Protein 1NZI (pdb70)

Foldseek 3Di:
DADQKDKDFAPPPPWFHFEFDKDKDKHFHDPQWWKKKFWAFAFFDDDVVCPAWWKAKPCSQDIDHHGDHDPPVPDRGPDMDIGRDGMMMIMTGHYDGPVVGTRGTMMMMGIHGDFCCVDPDHQAPDDWAGDRRGIFYDDDPQWDQPPVRHYIHHD/DQKDKDFAPPPPWFHFAFDKDKDKAFDAPQWWKKKFWLFAFADDDVVCVAWWKWKADDVDTPDIDHHGFADPPVDSTTDIDIGPDGMMMMMTGHYGDPVVTTRGTMMMMGIGGDFQQPPDDDGQAPDAWAGDRRGIFGDDDPQWGADPVRHYIGHD

Organism: Homo sapiens (NCBI:txid9606)

Nearest PDB structures (foldseek):
  1nzi-assembly1_B  TM=1.006E+00  e=1.967E-30  Homo sapiens
  4lmf-assembly1_A  TM=9.871E-01  e=1.309E-26  Homo sapiens
  1szb-assembly1_B  TM=8.516E-01  e=2.717E-17  Homo sapiens
  3dem-assembly1_A  TM=9.052E-01  e=1.843E-15  Homo sapiens
  5ckm-assembly1_A-2  TM=8.530E-01  e=1.574E-15  Rattus norvegicus

Structure (mmCIF, N/CA/C/O backbone):
data_1NZI
#
_entry.id   1NZI
#
_cell.length_a   35.134
_cell.length_b   47.499
_cell.length_c   56.679
_cell.angle_alpha   87.74
_cell.angle_beta   78.04
_cell.angle_gamma   75.67
#
_symmetry.space_group_name_H-M   'P 1'
#
loop_
_entity.id
_entity.type
_entity.pdbx_description
1 polymer 'Complement C1s component'
2 non-polymer 'CALCIUM ION'
3 non-polymer 'MAGNESIUM ION'
4 water water
#
loop_
_atom_site.group_PDB
_atom_site.id
_atom_site.type_symbol
_atom_site.label_atom_id
_atom_site.label_alt_id
_atom_site.label_comp_id
_atom_site.label_asym_id
_atom_site.label_entity_id
_atom_site.label_seq_id
_atom_site.pdbx_PDB_ins_code
_atom_site.Cartn_x
_atom_site.Cartn_y
_atom_site.Cartn_z
_atom_site.occupancy
_atom_site.B_iso_or_equiv
_atom_site.auth_seq_id
_atom_site.auth_comp_id
_atom_site.auth_asym_id
_atom_site.auth_atom_id
_atom_site.pdbx_PDB_model_num
ATOM 1 N N . GLU A 1 1 ? 14.724 25.541 25.140 0.00 30.21 1 GLU A N 1
ATOM 2 C CA . GLU A 1 1 ? 14.677 27.006 24.885 1.00 30.66 1 GLU A CA 1
ATOM 3 C C . GLU A 1 1 ? 16.107 27.544 24.714 1.00 28.85 1 GLU A C 1
ATOM 4 O O . GLU A 1 1 ? 16.831 27.050 23.845 1.00 32.24 1 GLU A O 1
ATOM 10 N N . PRO A 1 2 ? 16.545 28.549 25.509 1.00 26.08 2 PRO A N 1
ATOM 11 C CA . PRO A 1 2 ? 17.929 28.955 25.229 1.00 24.29 2 PRO A CA 1
ATOM 12 C C . PRO A 1 2 ? 18.903 27.800 25.382 1.00 25.94 2 PRO A C 1
ATOM 13 O O . PRO A 1 2 ? 18.850 27.034 26.353 1.00 26.50 2 PRO A O 1
ATOM 17 N N . THR A 1 3 ? 19.793 27.679 24.405 1.00 20.44 3 THR A N 1
ATOM 18 C CA . THR A 1 3 ? 20.781 26.624 24.398 1.00 19.62 3 THR A CA 1
ATOM 19 C C . THR A 1 3 ? 22.129 27.274 24.179 1.00 17.18 3 THR A C 1
ATOM 20 O O . THR A 1 3 ? 22.210 28.451 23.829 1.00 19.09 3 THR A O 1
ATOM 24 N N . MET A 1 4 ? 23.188 26.510 24.383 1.00 15.85 4 MET A N 1
ATOM 25 C CA . MET A 1 4 ? 24.531 27.028 24.183 1.00 15.94 4 MET A CA 1
ATOM 26 C C . MET A 1 4 ? 25.096 26.558 22.836 1.00 15.47 4 MET A C 1
ATOM 27 O O . MET A 1 4 ? 26.172 26.981 22.417 1.00 15.05 4 MET A O 1
ATOM 32 N N . TYR A 1 5 ? 24.362 25.684 22.161 1.00 15.41 5 TYR A N 1
ATOM 33 C CA . TYR A 1 5 ? 24.783 25.155 20.860 1.00 15.36 5 TYR A CA 1
ATOM 34 C C . TYR A 1 5 ? 23.649 24.315 20.295 1.00 15.15 5 TYR A C 1
ATOM 35 O O . TYR A 1 5 ? 22.694 23.968 21.010 1.00 17.56 5 TYR A O 1
ATOM 44 N N . GLY A 1 6 ? 23.749 23.984 19.010 1.00 15.02 6 GLY A N 1
ATOM 45 C CA . GLY A 1 6 ? 22.724 23.176 18.383 1.00 14.76 6 GLY A CA 1
ATOM 46 C C . GLY A 1 6 ? 23.056 22.831 16.941 1.00 15.71 6 GLY A C 1
ATOM 47 O O . GLY A 1 6 ? 24.041 23.310 16.382 1.00 15.94 6 GLY A O 1
ATOM 48 N N . GLU A 1 7 ? 22.229 21.978 16.351 1.00 16.72 7 GLU A N 1
ATOM 49 C CA . GLU A 1 7 ? 22.391 21.517 14.971 1.00 16.61 7 GLU A CA 1
ATOM 50 C C . GLU A 1 7 ? 21.097 21.773 14.218 1.00 16.13 7 GLU A C 1
ATOM 51 O O . GLU A 1 7 ? 20.013 21.677 14.786 1.00 18.93 7 GLU A O 1
ATOM 57 N N . ILE A 1 8 ? 21.222 22.127 12.945 1.00 15.58 8 ILE A N 1
ATOM 58 C CA . ILE A 1 8 ? 20.081 22.374 12.076 1.00 14.60 8 ILE A CA 1
ATOM 59 C C . ILE A 1 8 ? 20.331 21.595 10.788 1.00 14.93 8 ILE A C 1
ATOM 60 O O . ILE A 1 8 ? 21.345 21.799 10.116 1.00 17.02 8 ILE A O 1
ATOM 65 N N . LEU A 1 9 ? 19.411 20.695 10.462 1.00 16.34 9 LEU A N 1
ATOM 66 C CA . LEU A 1 9 ? 19.514 19.863 9.265 1.00 14.90 9 LEU A CA 1
ATOM 67 C C . LEU A 1 9 ? 18.311 20.059 8.334 1.00 15.67 9 LEU A C 1
ATOM 68 O O . LEU A 1 9 ? 17.160 20.108 8.781 1.00 17.88 9 LEU A O 1
ATOM 73 N N . SER A 1 10 ? 18.568 20.147 7.033 1.00 15.46 10 SER A N 1
ATOM 74 C CA . SER A 1 10 ? 17.487 20.289 6.079 1.00 15.06 10 SER A CA 1
ATOM 75 C C . SER A 1 10 ? 16.545 19.080 6.149 1.00 15.37 10 SER A C 1
ATOM 76 O O . SER A 1 10 ? 16.941 17.981 6.552 1.00 15.83 10 SER A O 1
ATOM 79 N N . PRO A 1 11 ? 15.283 19.277 5.750 1.00 16.61 11 PRO A N 1
ATOM 80 C CA . PRO A 1 11 ? 14.328 18.168 5.771 1.00 18.23 11 PRO A CA 1
ATOM 81 C C . PRO A 1 11 ? 14.809 17.002 4.900 1.00 17.77 11 PRO A C 1
ATOM 82 O O . PRO A 1 11 ? 15.241 17.182 3.756 1.00 17.36 11 PRO A O 1
ATOM 86 N N . ASN A 1 12 ? 14.735 15.805 5.482 1.00 19.50 12 ASN A N 1
ATOM 87 C CA . ASN A 1 12 ? 15.155 14.540 4.883 1.00 18.80 12 ASN A CA 1
ATOM 88 C C . ASN A 1 12 ? 16.673 14.352 4.813 1.00 16.98 12 ASN A C 1
ATOM 89 O O . ASN A 1 12 ? 17.156 13.365 4.258 1.00 19.60 12 ASN A O 1
ATOM 94 N N . TYR A 1 13 ? 17.425 15.302 5.372 1.00 15.74 13 TYR A N 1
ATOM 95 C CA . TYR A 1 13 ? 18.883 15.198 5.39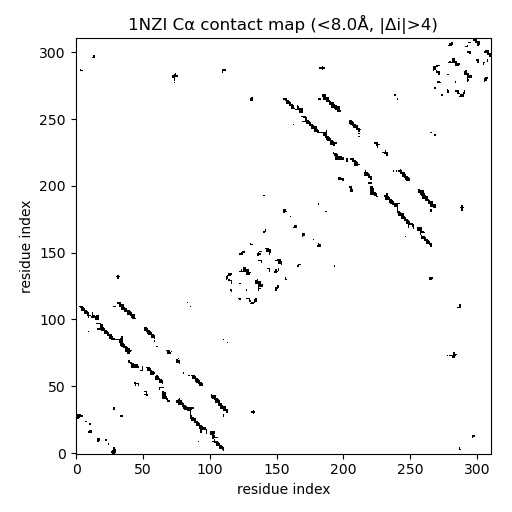9 1.00 18.00 13 TYR A CA 1
ATOM 96 C C . TYR A 1 13 ? 19.239 13.816 5.965 1.00 21.17 13 TYR A C 1
ATOM 97 O O . TYR A 1 13 ? 18.597 13.352 6.910 1.00 24.87 13 TYR A O 1
ATOM 106 N N . PRO A 1 14 ? 20.274 13.156 5.422 1.00 19.35 14 PRO A N 1
ATOM 107 C CA . PRO A 1 14 ? 21.205 13.540 4.360 1.00 19.15 14 PRO A CA 1
ATOM 108 C C . PRO A 1 14 ? 20.757 13.168 2.937 1.00 17.73 14 PRO A C 1
ATOM 109 O O . PRO A 1 14 ? 21.567 13.214 2.001 1.00 19.29 14 PRO A O 1
ATOM 113 N N . GLN A 1 15 ? 19.490 12.792 2.775 1.00 17.73 15 GLN A N 1
ATOM 114 C CA . GLN A 1 15 ? 18.984 12.462 1.454 1.00 19.62 15 GLN A CA 1
ATOM 115 C C . GLN A 1 15 ? 18.395 13.718 0.821 1.00 19.07 15 GLN A C 1
ATOM 116 O O . GLN A 1 15 ? 18.395 14.808 1.434 1.00 16.59 15 GLN A O 1
ATOM 122 N N . ALA A 1 16 ? 17.884 13.573 -0.395 1.00 18.04 16 ALA A N 1
ATOM 123 C CA . ALA A 1 16 ? 17.323 14.705 -1.126 1.00 17.43 16 ALA A CA 1
ATOM 124 C C . ALA A 1 16 ? 16.179 15.389 -0.402 1.00 17.38 16 ALA A C 1
ATOM 125 O O . ALA A 1 16 ? 15.284 14.735 0.104 1.00 18.52 16 ALA A O 1
ATOM 127 N N . TYR A 1 17 ? 16.192 16.724 -0.362 1.00 16.47 17 TYR A N 1
ATOM 128 C CA . TYR A 1 17 ? 15.103 17.411 0.301 1.00 17.00 17 TYR A CA 1
ATOM 129 C C . TYR A 1 17 ? 13.808 17.320 -0.514 1.00 17.75 17 TYR A C 1
ATOM 130 O O . TYR A 1 17 ? 13.833 17.158 -1.737 1.00 16.60 17 TYR A O 1
ATOM 139 N N . PRO A 1 18 ? 12.656 17.426 0.159 1.00 18.36 18 PRO A N 1
ATOM 140 C CA . PRO A 1 18 ? 11.384 17.333 -0.555 1.00 20.57 18 PRO A CA 1
ATOM 141 C C . PRO A 1 18 ? 11.176 18.469 -1.513 1.00 22.38 18 PRO A C 1
ATOM 142 O O . PRO A 1 18 ? 11.824 19.514 -1.414 1.00 21.16 18 PRO A O 1
ATOM 146 N N . SER A 1 19 ? 10.254 18.252 -2.437 1.00 23.77 19 SER A N 1
ATOM 147 C CA . SER A 1 19 ? 9.893 19.264 -3.406 1.00 26.19 19 SER A CA 1
ATOM 148 C C . SER A 1 19 ? 8.793 20.093 -2.756 1.00 24.64 19 SER A C 1
ATOM 149 O O . SER A 1 19 ? 7.963 19.584 -1.995 1.00 25.95 19 SER A O 1
ATOM 152 N N . GLU A 1 20 ? 8.815 21.382 -3.024 1.00 22.89 20 GLU A N 1
ATOM 153 C CA . GLU A 1 20 ? 7.794 22.283 -2.541 1.00 23.48 20 GLU A CA 1
ATOM 154 C C . GLU A 1 20 ? 7.540 22.246 -1.040 1.00 25.29 20 GLU A C 1
ATOM 155 O O . GLU A 1 20 ? 6.435 21.911 -0.598 1.00 26.38 20 GLU A O 1
ATOM 161 N N . VAL A 1 21 ? 8.554 22.598 -0.259 1.00 21.39 21 VAL A N 1
ATOM 162 C CA . VAL A 1 21 ? 8.405 22.643 1.189 1.00 22.76 21 VAL A CA 1
ATOM 163 C C . VAL A 1 21 ? 9.121 23.868 1.729 1.00 19.59 21 VAL A C 1
ATOM 164 O O . VAL A 1 21 ? 10.025 24.405 1.088 1.00 19.76 21 VAL A O 1
ATOM 168 N N . GLU A 1 22 ? 8.693 24.323 2.898 1.00 19.34 22 GLU A N 1
ATOM 169 C CA . GLU A 1 22 ? 9.322 25.449 3.559 1.00 21.19 22 GLU A CA 1
ATOM 170 C C . GLU A 1 22 ? 9.407 25.066 5.031 1.00 21.58 22 GLU A C 1
ATOM 171 O O . GLU A 1 22 ? 8.420 24.593 5.608 1.00 23.40 22 GLU A O 1
ATOM 177 N N . LYS A 1 23 ? 10.590 25.216 5.618 1.00 18.32 23 LYS A N 1
ATOM 178 C CA . LYS A 1 23 ? 10.781 24.898 7.031 1.00 19.17 23 LYS A CA 1
ATOM 179 C C . LYS A 1 23 ? 11.552 26.012 7.718 1.00 20.96 23 LYS A C 1
ATOM 180 O O . LYS A 1 23 ? 12.450 26.619 7.132 1.00 20.46 23 LYS A O 1
ATOM 186 N N . SER A 1 24 ? 11.213 26.264 8.975 1.00 20.92 24 SER A N 1
ATOM 187 C CA . SER A 1 24 ? 11.843 27.323 9.743 1.00 19.71 24 SER A CA 1
ATOM 188 C C . SER A 1 24 ? 12.356 26.802 11.083 1.00 21.93 24 SER A C 1
ATOM 189 O O . SER A 1 24 ? 11.774 25.884 11.662 1.00 23.85 24 SER A O 1
ATOM 192 N N . TRP A 1 25 ? 13.460 27.382 11.549 1.00 18.53 25 TRP A N 1
ATOM 193 C CA . TRP A 1 25 ? 14.054 27.024 12.837 1.00 18.60 25 TRP A CA 1
ATOM 194 C C . TRP A 1 25 ? 14.353 28.310 13.612 1.00 19.19 25 TRP A C 1
ATOM 195 O O . TRP A 1 25 ? 14.871 29.284 13.052 1.00 22.67 25 TRP A O 1
ATOM 206 N N . ASP A 1 26 ? 14.014 28.326 14.900 1.00 20.23 26 ASP A N 1
ATOM 207 C CA . ASP A 1 26 ? 14.305 29.489 15.735 1.00 24.00 26 ASP A CA 1
ATOM 208 C C . ASP A 1 26 ? 15.483 29.124 16.632 1.00 25.90 26 ASP A C 1
ATOM 209 O O . ASP A 1 26 ? 15.432 28.140 17.371 1.00 28.64 26 ASP A O 1
ATOM 214 N N . ILE A 1 27 ? 16.558 29.897 16.529 1.00 19.74 27 ILE A N 1
ATOM 215 C CA . ILE A 1 27 ? 17.754 29.664 17.321 1.00 19.64 27 ILE A CA 1
ATOM 216 C C . ILE A 1 27 ? 17.762 30.647 18.474 1.00 17.85 27 ILE A C 1
ATOM 217 O O . ILE A 1 27 ? 17.541 31.841 18.282 1.00 18.56 27 ILE A O 1
ATOM 222 N N . GLU A 1 28 ? 18.004 30.149 19.679 1.00 18.93 28 GLU A N 1
ATOM 223 C CA . GLU A 1 28 ? 18.037 31.022 20.839 1.00 18.73 28 GLU A CA 1
ATOM 224 C C . GLU A 1 28 ? 19.127 30.598 21.810 1.00 15.95 28 GLU A C 1
ATOM 225 O O . GLU A 1 28 ? 19.250 29.419 22.149 1.00 19.00 28 GLU A O 1
ATOM 231 N N . VAL A 1 29 ? 19.939 31.567 22.216 1.00 15.33 29 VAL A N 1
ATOM 232 C CA . VAL A 1 29 ? 20.981 31.335 23.199 1.00 17.63 29 VAL A CA 1
ATOM 233 C C . VAL A 1 29 ? 20.647 32.303 24.342 1.00 16.91 29 VAL A C 1
ATOM 234 O O . VAL A 1 29 ? 19.810 33.200 24.188 1.00 16.86 29 VAL A O 1
ATOM 238 N N . PRO A 1 30 ? 21.282 32.135 25.505 1.00 17.92 30 PRO A N 1
ATOM 239 C CA . PRO A 1 30 ? 20.993 33.023 26.646 1.00 16.58 30 PRO A CA 1
ATOM 240 C C . PRO A 1 30 ? 21.366 34.485 26.465 1.00 16.99 30 PRO A C 1
ATOM 241 O O . PRO A 1 30 ? 22.201 34.844 25.617 1.00 16.26 30 PRO A O 1
ATOM 245 N N . GLU A 1 31 ? 20.756 35.351 27.271 1.00 19.43 31 GLU A N 1
ATOM 246 C CA . GLU A 1 31 ? 21.106 36.764 27.212 1.00 20.28 31 GLU A CA 1
ATOM 247 C C . GLU A 1 31 ? 22.584 36.822 27.611 1.00 19.19 31 GLU A C 1
ATOM 248 O O . GLU A 1 31 ? 23.051 36.029 28.434 1.00 20.50 31 GLU A O 1
ATOM 254 N N . GLY A 1 32 ? 23.318 37.758 27.032 1.00 17.75 32 GLY A N 1
ATOM 255 C CA . GLY A 1 32 ? 24.736 37.859 27.335 1.00 15.80 32 GLY A CA 1
ATOM 256 C C . GLY A 1 32 ? 25.583 37.174 26.271 1.00 15.43 32 GLY A C 1
ATOM 257 O O . GLY A 1 32 ? 26.814 37.224 26.324 1.00 15.29 32 GLY A O 1
ATOM 258 N N . TYR A 1 33 ? 24.928 36.535 25.310 1.00 17.07 33 TYR A N 1
ATOM 259 C CA . TYR A 1 33 ? 25.644 35.831 24.239 1.00 15.83 33 TYR A CA 1
ATOM 260 C C . TYR A 1 33 ? 25.143 36.171 22.847 1.00 13.78 33 TYR A C 1
ATOM 261 O O . TYR A 1 33 ? 23.997 36.569 22.659 1.00 16.84 33 TYR A O 1
ATOM 270 N N . GLY A 1 34 ? 26.046 36.004 21.882 1.00 13.86 34 GLY A N 1
ATOM 271 C CA . GLY A 1 34 ? 25.733 36.192 20.486 1.00 14.05 34 GLY A CA 1
ATOM 272 C C . GLY A 1 34 ? 25.715 34.790 19.890 1.00 13.16 34 GLY A C 1
ATOM 273 O O . GLY A 1 34 ? 25.830 33.789 20.618 1.00 13.38 34 GLY A O 1
ATOM 274 N N . ILE A 1 35 ? 25.603 34.708 18.567 1.00 13.11 35 ILE A N 1
ATOM 275 C CA . ILE A 1 35 ? 25.510 33.424 17.891 1.00 12.08 35 ILE A CA 1
ATOM 276 C C . ILE A 1 35 ? 26.455 33.276 16.722 1.00 13.27 35 ILE A C 1
ATOM 277 O O . ILE A 1 35 ? 26.536 34.165 15.862 1.00 15.26 35 ILE A O 1
ATOM 282 N N . HIS A 1 36 ? 27.197 32.174 16.714 1.00 12.57 36 HIS A N 1
ATOM 283 C CA . HIS A 1 36 ? 28.066 31.862 15.582 1.00 13.03 36 HIS A CA 1
ATOM 284 C C . HIS A 1 36 ? 27.350 30.705 14.893 1.00 12.41 36 HIS A C 1
ATOM 285 O O . HIS A 1 36 ? 27.194 29.629 15.471 1.00 13.32 36 HIS A O 1
ATOM 292 N N . LEU A 1 37 ? 26.892 30.934 13.667 1.00 10.44 37 LEU A N 1
ATOM 293 C CA . LEU A 1 37 ? 26.182 29.915 12.893 1.00 9.90 37 LEU A CA 1
ATOM 294 C C . LEU A 1 37 ? 27.060 29.531 11.715 1.00 12.32 37 LEU A C 1
ATOM 295 O O . LEU A 1 37 ? 27.494 30.399 10.953 1.00 13.52 37 LEU A O 1
ATOM 300 N N . TYR A 1 38 ? 27.329 28.245 11.539 1.00 11.68 38 TYR A N 1
ATOM 301 C CA . TYR A 1 38 ? 28.179 27.835 10.424 1.00 10.68 38 TYR A CA 1
ATOM 302 C C . TYR A 1 38 ? 27.636 26.621 9.706 1.00 12.46 38 TYR A C 1
ATOM 303 O O . TYR A 1 38 ? 27.069 25.727 10.325 1.00 12.60 38 TYR A O 1
ATOM 312 N N . PHE A 1 39 ? 27.806 26.612 8.386 1.00 11.47 39 PHE A N 1
ATOM 313 C CA . PHE A 1 39 ? 27.329 25.541 7.526 1.00 14.64 39 PHE A CA 1
ATOM 314 C C . PHE A 1 39 ? 28.482 24.640 7.143 1.00 15.44 39 PHE A C 1
ATOM 315 O O . PHE A 1 39 ? 29.540 25.110 6.728 1.00 16.14 39 PHE A O 1
ATOM 323 N N A THR A 1 40 ? 28.260 23.334 7.265 0.90 15.59 40 THR A N 1
ATOM 324 N N B THR A 1 40 ? 28.260 23.334 7.265 0.10 18.61 40 THR A N 1
ATOM 325 C CA A THR A 1 40 ? 29.279 22.325 6.973 0.90 16.20 40 THR A CA 1
ATOM 326 C CA B THR A 1 40 ? 29.232 22.372 6.882 0.10 23.06 40 THR A CA 1
ATOM 327 C C A THR A 1 40 ? 28.876 21.483 5.762 0.60 21.33 40 THR A C 1
ATOM 328 C C B THR A 1 40 ? 29.047 21.951 5.444 0.10 21.92 40 THR A C 1
ATOM 329 O O A THR A 1 40 ? 29.590 20.563 5.370 0.80 19.67 40 THR A O 1
ATOM 330 O O B THR A 1 40 ? 29.990 22.039 4.639 0.20 23.47 40 THR A O 1
ATOM 337 N N . HIS A 1 41 ? 27.710 21.773 5.200 1.00 25.98 41 HIS A N 1
ATOM 338 C CA . HIS A 1 41 ? 27.222 21.037 4.043 0.00 24.21 41 HIS A CA 1
ATOM 339 C C . HIS A 1 41 ? 26.240 21.959 3.312 1.00 25.48 41 HIS A C 1
ATOM 340 O O . HIS A 1 41 ? 25.328 22.505 3.928 1.00 23.49 41 HIS A O 1
ATOM 347 N N . LEU A 1 42 ? 26.468 22.162 2.016 1.00 22.91 42 LEU A N 1
ATOM 348 C CA . LEU A 1 42 ? 25.606 23.015 1.183 1.00 17.80 42 LEU A CA 1
ATOM 349 C C . LEU A 1 42 ? 25.428 22.323 -0.179 1.00 15.55 42 LEU A C 1
ATOM 350 O O . LEU A 1 42 ? 26.351 22.244 -0.971 1.00 15.14 42 LEU A O 1
ATOM 355 N N . ASP A 1 43 ? 24.236 21.796 -0.426 1.00 14.18 43 ASP A N 1
ATOM 356 C CA . ASP A 1 43 ? 23.955 21.103 -1.679 1.00 15.37 43 ASP A CA 1
ATOM 357 C C . ASP A 1 43 ? 22.526 21.486 -2.025 1.00 13.85 43 ASP A C 1
ATOM 358 O O . ASP A 1 43 ? 21.564 20.714 -1.843 1.00 13.94 43 ASP A O 1
ATOM 363 N N . ILE A 1 44 ? 22.390 22.713 -2.519 1.00 12.98 44 ILE A N 1
ATOM 364 C CA . ILE A 1 44 ? 21.110 23.297 -2.863 1.00 14.74 44 ILE A CA 1
ATOM 365 C C . ILE A 1 44 ? 21.144 23.797 -4.308 1.00 14.62 44 ILE A C 1
ATOM 366 O O . ILE A 1 44 ? 22.204 24.128 -4.837 1.00 14.79 44 ILE A O 1
ATOM 371 N N . GLU A 1 45 ? 19.981 23.808 -4.950 1.00 13.37 45 GLU A N 1
ATOM 372 C CA . GLU A 1 45 ? 19.834 24.325 -6.317 1.00 14.25 45 GLU A CA 1
ATOM 373 C C . GLU A 1 45 ? 20.529 25.682 -6.409 1.00 13.07 45 GLU A C 1
ATOM 374 O O . GLU A 1 45 ? 20.416 26.492 -5.498 1.00 12.96 45 GLU A O 1
ATOM 380 N N . LEU A 1 46 ? 21.254 25.920 -7.491 1.00 14.24 46 LEU A N 1
ATOM 381 C CA . LEU A 1 46 ? 21.902 27.208 -7.669 1.00 13.01 46 LEU A CA 1
ATOM 382 C C . LEU A 1 46 ? 20.990 28.129 -8.490 1.00 13.41 46 LEU A C 1
ATOM 383 O O . LEU A 1 46 ? 20.465 27.714 -9.505 1.00 15.48 46 LEU A O 1
ATOM 388 N N . SER A 1 47 ? 20.791 29.363 -8.029 1.00 11.70 47 SER A N 1
ATOM 389 C CA . SER A 1 47 ? 20.034 30.355 -8.787 1.00 13.39 47 SER A CA 1
ATOM 390 C C . SER A 1 47 ? 20.609 31.724 -8.454 1.00 13.92 47 SER A C 1
ATOM 391 O O . SER A 1 47 ? 21.176 31.919 -7.379 1.00 15.29 47 SER A O 1
ATOM 394 N N . GLU A 1 48 ? 20.506 32.672 -9.385 1.00 15.80 48 GLU A N 1
ATOM 395 C CA . GLU A 1 48 ? 21.017 34.003 -9.079 1.00 15.64 48 GLU A CA 1
ATOM 396 C C . GLU A 1 48 ? 20.264 34.622 -7.906 1.00 13.15 48 GLU A C 1
ATOM 397 O O . GLU A 1 48 ? 19.012 34.574 -7.835 1.00 14.58 48 GLU A O 1
ATOM 403 N N . ASN A 1 49 ? 21.032 35.180 -6.980 1.00 15.82 49 ASN A N 1
ATOM 404 C CA . ASN A 1 49 ? 20.517 35.801 -5.765 1.00 15.39 49 ASN A CA 1
ATOM 405 C C . ASN A 1 49 ? 19.640 34.817 -4.986 1.00 14.69 49 ASN A C 1
ATOM 406 O O . ASN A 1 49 ? 18.785 35.219 -4.201 1.00 16.79 49 ASN A O 1
ATOM 411 N N . CYS A 1 50 ? 19.892 33.530 -5.215 1.00 16.74 50 CYS A N 1
ATOM 412 C CA . CYS A 1 50 ? 19.170 32.433 -4.560 1.00 16.43 50 CYS A CA 1
ATOM 413 C C . CYS A 1 50 ? 17.654 32.678 -4.520 1.00 16.04 50 CYS A C 1
ATOM 414 O O . CYS A 1 50 ? 16.981 32.520 -3.495 1.00 15.86 50 CYS A O 1
ATOM 417 N N . ALA A 1 51 ? 17.124 33.053 -5.674 1.00 13.79 51 ALA A N 1
ATOM 418 C CA . ALA A 1 51 ? 15.709 33.359 -5.808 1.00 14.93 51 ALA A CA 1
ATOM 419 C C . ALA A 1 51 ? 14.794 32.142 -5.706 1.00 14.88 51 ALA A C 1
ATOM 420 O O . ALA A 1 51 ? 13.624 32.277 -5.347 1.00 16.72 51 ALA A O 1
ATOM 422 N N . TYR A 1 52 ? 15.311 30.963 -6.020 1.00 14.32 52 TYR A N 1
ATOM 423 C CA . TYR A 1 52 ? 14.492 29.756 -5.957 1.00 14.47 52 TYR A CA 1
ATOM 424 C C . TYR A 1 52 ? 14.780 28.996 -4.656 1.00 16.23 52 TYR A C 1
ATOM 425 O O . TYR A 1 52 ? 14.466 29.519 -3.591 1.00 18.18 52 TYR A O 1
ATOM 434 N N . ASP A 1 53 ? 15.368 27.804 -4.677 1.00 14.28 53 ASP A N 1
ATOM 435 C CA . ASP A 1 53 ? 15.624 27.142 -3.384 1.00 14.46 53 ASP A CA 1
ATOM 436 C C . ASP A 1 53 ? 16.637 27.987 -2.615 1.00 18.41 53 ASP A C 1
ATOM 437 O O . ASP A 1 53 ? 17.512 28.600 -3.214 1.00 14.82 53 ASP A O 1
ATOM 442 N N . SER A 1 54 ? 16.540 28.015 -1.291 1.00 14.12 54 SER A N 1
ATOM 443 C CA . SER A 1 54 ? 17.488 28.799 -0.522 1.00 13.40 54 SER A CA 1
ATOM 444 C C . SER A 1 54 ? 17.440 28.523 0.971 1.00 14.08 54 SER A C 1
ATOM 445 O O . SER A 1 54 ? 16.496 27.909 1.477 1.00 14.62 54 SER A O 1
ATOM 448 N N . VAL A 1 55 ? 18.475 28.979 1.663 1.00 14.86 55 VAL A N 1
ATOM 449 C CA . VAL A 1 55 ? 18.500 28.924 3.115 1.00 14.85 55 VAL A CA 1
ATOM 450 C C . VAL A 1 55 ? 18.713 30.386 3.480 1.00 15.77 55 VAL A C 1
ATOM 451 O O . VAL A 1 55 ? 19.709 30.990 3.096 1.00 17.79 55 VAL A O 1
ATOM 458 N N . GLN A 1 56 ? 17.776 30.956 4.218 1.00 15.85 56 GLN A N 1
ATOM 459 C CA . GLN A 1 56 ? 17.866 32.356 4.600 1.00 14.89 56 GLN A CA 1
ATOM 460 C C . GLN A 1 56 ? 18.152 32.469 6.089 1.00 16.36 56 GLN A C 1
ATOM 461 O O . GLN A 1 56 ? 17.617 31.695 6.886 1.00 17.28 56 GLN A O 1
ATOM 467 N N . ILE A 1 57 ? 19.004 33.418 6.457 1.00 15.29 57 ILE A N 1
ATOM 468 C CA . ILE A 1 57 ? 19.353 33.630 7.863 1.00 16.08 57 ILE A CA 1
ATOM 469 C C . ILE A 1 57 ? 18.842 35.025 8.208 1.00 18.18 57 ILE A C 1
ATOM 470 O O . ILE A 1 57 ? 19.251 36.009 7.594 1.00 18.34 57 ILE A O 1
ATOM 475 N N . ILE A 1 58 ? 17.949 35.091 9.188 1.00 19.21 58 ILE A N 1
ATOM 476 C CA . ILE A 1 58 ? 17.334 36.361 9.558 1.00 24.29 58 ILE A CA 1
ATOM 477 C C . ILE A 1 58 ? 17.488 36.707 11.032 1.00 25.61 58 ILE A C 1
ATOM 478 O O . ILE A 1 58 ? 17.425 35.833 11.898 1.00 25.16 58 ILE A O 1
ATOM 483 N N . SER A 1 59 ? 17.680 37.994 11.297 1.00 29.83 59 SER A N 1
ATOM 484 C CA . SER A 1 59 ? 17.836 38.501 12.653 1.00 32.86 59 SER A CA 1
ATOM 485 C C . SER A 1 59 ? 16.813 39.608 12.862 1.00 32.73 59 SER A C 1
ATOM 486 O O . SER A 1 59 ? 16.761 40.552 12.077 1.00 36.72 59 SER A O 1
ATOM 489 N N . GLU A 1 63 ? 17.719 40.545 7.063 1.00 30.91 63 GLU A N 1
ATOM 490 C CA . GLU A 1 63 ? 18.337 39.345 6.506 1.00 25.28 63 GLU A CA 1
ATOM 491 C C . GLU A 1 63 ? 19.850 39.394 6.680 1.00 28.36 63 GLU A C 1
ATOM 492 O O . GLU A 1 63 ? 20.515 40.293 6.169 1.00 30.94 63 GLU A O 1
ATOM 498 N N . GLU A 1 64 ? 20.383 38.431 7.425 1.00 23.53 64 GLU A N 1
ATOM 499 C CA . GLU A 1 64 ? 21.814 38.333 7.657 1.00 26.28 64 GLU A CA 1
ATOM 500 C C . GLU A 1 64 ? 22.497 37.704 6.443 1.00 24.84 64 GLU A C 1
ATOM 501 O O . GLU A 1 64 ? 23.646 38.011 6.123 1.00 25.79 64 GLU A O 1
ATOM 507 N N . GLY A 1 65 ? 21.785 36.808 5.770 1.00 19.29 65 GLY A N 1
ATOM 508 C CA . GLY A 1 65 ? 22.348 36.172 4.596 1.00 20.73 65 GLY A CA 1
ATOM 509 C C . GLY A 1 65 ? 21.375 35.231 3.911 1.00 16.56 65 GLY A C 1
ATOM 510 O O . GLY A 1 65 ? 20.328 34.918 4.452 1.00 15.86 65 GLY A O 1
ATOM 511 N N . ARG A 1 66 ? 21.713 34.819 2.696 1.00 19.34 66 ARG A N 1
ATOM 512 C CA . ARG A 1 66 ? 20.884 33.870 1.953 1.00 17.93 66 ARG A CA 1
ATOM 513 C C . ARG A 1 66 ? 21.859 33.050 1.127 1.00 17.25 66 ARG A C 1
ATOM 514 O O . ARG A 1 66 ? 22.757 33.571 0.451 1.00 19.39 66 ARG A O 1
ATOM 522 N N . LEU A 1 67 ? 21.689 31.738 1.205 1.00 13.11 67 LEU A N 1
ATOM 523 C CA . LEU A 1 67 ? 22.587 30.819 0.547 1.00 12.41 67 LEU A CA 1
ATOM 524 C C . LEU A 1 67 ? 21.882 29.822 -0.343 1.00 13.21 67 LEU A C 1
ATOM 525 O O . LEU A 1 67 ? 20.720 29.488 -0.124 1.00 13.85 67 LEU A O 1
ATOM 530 N N . CYS A 1 68 ? 22.620 29.331 -1.322 1.00 12.47 68 CYS A N 1
ATOM 531 C CA . CYS A 1 68 ? 22.164 28.279 -2.219 1.00 12.73 68 CYS A CA 1
ATOM 532 C C . CYS A 1 68 ? 23.389 27.755 -2.935 1.00 13.25 68 CYS A C 1
ATOM 533 O O . CYS A 1 68 ? 24.513 28.126 -2.603 1.00 16.69 68 CYS A O 1
ATOM 536 N N . GLY A 1 69 ? 23.173 26.859 -3.885 1.00 12.76 69 GLY A N 1
ATOM 537 C CA . GLY A 1 69 ? 24.282 26.299 -4.616 1.00 13.93 69 GLY A CA 1
ATOM 538 C C . GLY A 1 69 ? 24.905 25.098 -3.921 1.00 13.54 69 GLY A C 1
ATOM 539 O O . GLY A 1 69 ? 24.455 24.645 -2.834 1.00 12.40 69 GLY A O 1
ATOM 540 N N . GLN A 1 70 ? 25.960 24.593 -4.541 1.00 15.70 70 GLN A N 1
ATOM 541 C CA . GLN A 1 70 ? 26.636 23.425 -3.998 1.00 15.73 70 GLN A CA 1
ATOM 542 C C . GLN A 1 70 ? 28.099 23.712 -3.762 1.00 16.74 70 GLN A C 1
ATOM 543 O O . GLN A 1 70 ? 28.831 24.051 -4.709 1.00 19.46 70 GLN A O 1
ATOM 549 N N . ARG A 1 71 ? 28.533 23.604 -2.510 1.00 15.65 71 ARG A N 1
ATOM 550 C CA . ARG A 1 71 ? 29.942 23.796 -2.196 1.00 18.52 71 ARG A CA 1
ATOM 551 C C . ARG A 1 71 ? 30.339 22.972 -0.982 1.00 19.95 71 ARG A C 1
ATOM 552 O O . ARG A 1 71 ? 29.524 22.704 -0.105 1.00 18.93 71 ARG A O 1
ATOM 560 N N . SER A 1 72 ? 31.607 22.575 -0.940 1.00 18.60 72 SER A N 1
ATOM 561 C CA . SER A 1 72 ? 32.121 21.747 0.147 1.00 18.30 72 SER A CA 1
ATOM 562 C C . SER A 1 72 ? 33.492 22.209 0.620 1.00 22.42 72 SER A C 1
ATOM 563 O O . SER A 1 72 ? 34.120 23.061 -0.006 1.00 22.18 72 SER A O 1
ATOM 566 N N . SER A 1 73 ? 33.945 21.654 1.739 1.00 21.14 73 SER A N 1
ATOM 567 C CA . SER A 1 73 ? 35.245 22.010 2.297 1.00 20.53 73 SER A CA 1
ATOM 568 C C . SER A 1 73 ? 36.107 20.773 2.498 1.00 20.69 73 SER A C 1
ATOM 569 O O . SER A 1 73 ? 35.592 19.708 2.817 1.00 23.48 73 SER A O 1
ATOM 572 N N . ASN A 1 74 ? 37.415 20.913 2.307 1.00 19.68 74 ASN A N 1
ATOM 573 C CA . ASN A 1 74 ? 38.321 19.789 2.510 1.00 22.13 74 ASN A CA 1
ATOM 574 C C . ASN A 1 74 ? 38.966 19.855 3.898 1.00 25.75 74 ASN 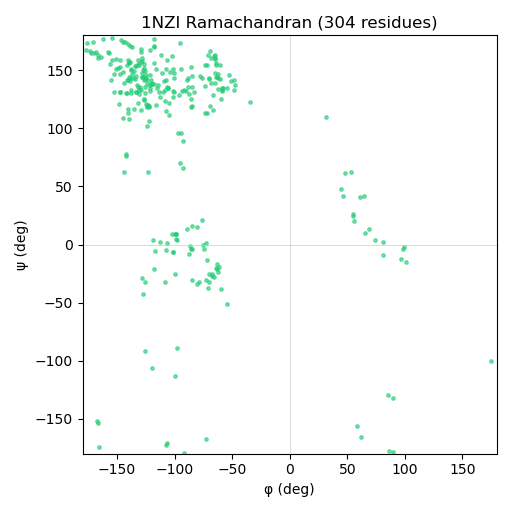A C 1
ATOM 575 O O . ASN A 1 74 ? 39.826 19.036 4.217 1.00 26.40 74 ASN A O 1
ATOM 580 N N . ASN A 1 75 ? 38.555 20.829 4.710 1.00 21.32 75 ASN A N 1
ATOM 581 C CA . ASN A 1 75 ? 39.092 20.966 6.069 1.00 24.05 75 ASN A CA 1
ATOM 582 C C . ASN A 1 75 ? 38.593 19.728 6.816 1.00 24.22 75 ASN A C 1
ATOM 583 O O . ASN A 1 75 ? 37.397 19.556 7.028 1.00 25.05 75 ASN A O 1
ATOM 588 N N . PRO A 1 76 ? 39.515 18.862 7.249 1.00 23.75 76 PRO A N 1
ATOM 589 C CA . PRO A 1 76 ? 39.164 17.631 7.954 1.00 24.91 76 PRO A CA 1
ATOM 590 C C . PRO A 1 76 ? 38.385 17.680 9.265 1.00 22.57 76 PRO A C 1
ATOM 591 O O . PRO A 1 76 ? 37.521 16.841 9.483 1.00 23.81 76 PRO A O 1
ATOM 595 N N . HIS A 1 77 ? 38.663 18.645 10.131 1.00 22.28 77 HIS A N 1
ATOM 596 C CA . HIS A 1 77 ? 37.962 18.675 11.415 1.00 21.59 77 HIS A CA 1
ATOM 597 C C . HIS A 1 77 ? 37.096 19.896 11.646 1.00 22.83 77 HIS A C 1
ATOM 598 O O . HIS A 1 77 ? 36.364 19.975 12.653 1.00 19.20 77 HIS A O 1
ATOM 605 N N . SER A 1 78 ? 37.166 20.844 10.717 1.00 19.92 78 SER A N 1
ATOM 606 C CA . SER A 1 78 ? 36.370 22.058 10.833 1.00 22.72 78 SER A CA 1
ATOM 607 C C . SER A 1 78 ? 35.875 22.566 9.479 1.00 18.96 78 SER A C 1
ATOM 608 O O . SER A 1 78 ? 36.226 23.669 9.047 1.00 21.22 78 SER A O 1
ATOM 611 N N . PRO A 1 79 ? 35.059 21.755 8.788 1.00 19.41 79 PRO A N 1
ATOM 612 C CA . PRO A 1 79 ? 34.510 22.133 7.488 1.00 20.19 79 PRO A CA 1
ATOM 613 C C . PRO A 1 79 ? 33.498 23.254 7.677 1.00 20.17 79 PRO A C 1
ATOM 614 O O . PRO A 1 79 ? 32.525 23.124 8.422 1.00 25.33 79 PRO A O 1
ATOM 618 N N . ILE A 1 80 ? 33.770 24.385 7.057 1.00 18.37 80 ILE A N 1
ATOM 619 C CA . ILE A 1 80 ? 32.871 25.512 7.120 1.00 17.09 80 ILE A CA 1
ATOM 620 C C . ILE A 1 80 ? 32.883 26.116 5.727 1.00 19.39 80 ILE A C 1
ATOM 621 O O . ILE A 1 80 ? 33.931 26.533 5.231 1.00 20.79 80 ILE A O 1
ATOM 626 N N . VAL A 1 81 ? 31.732 26.100 5.067 1.00 15.88 81 VAL A N 1
ATOM 627 C CA . VAL A 1 81 ? 31.648 26.678 3.735 1.00 16.41 81 VAL A CA 1
ATOM 628 C C . VAL A 1 81 ? 31.053 28.065 3.805 1.00 16.06 81 VAL A C 1
ATOM 629 O O . VAL A 1 81 ? 31.321 28.903 2.949 1.00 18.21 81 VAL A O 1
ATOM 633 N N . GLU A 1 82 ? 30.265 28.320 4.844 1.00 13.78 82 GLU A N 1
ATOM 634 C CA . GLU A 1 82 ? 29.648 29.633 5.042 1.00 14.39 82 GLU A CA 1
ATOM 635 C C . GLU A 1 82 ? 29.418 29.817 6.543 1.00 13.38 82 GLU A C 1
ATOM 636 O O . GLU A 1 82 ? 29.134 28.859 7.247 1.00 14.23 82 GLU A O 1
ATOM 642 N N . GLU A 1 83 ? 29.520 31.042 7.039 1.00 13.05 83 GLU A N 1
ATOM 643 C CA . GLU A 1 83 ? 29.279 31.264 8.463 1.00 13.96 83 GLU A CA 1
ATOM 644 C C . GLU A 1 83 ? 28.833 32.696 8.712 1.00 14.99 83 GLU A C 1
ATOM 645 O O . GLU A 1 83 ? 29.079 33.596 7.896 1.00 17.29 83 GLU A O 1
ATOM 651 N N . PHE A 1 84 ? 28.185 32.884 9.861 1.00 14.08 84 PHE A N 1
ATOM 652 C CA . PHE A 1 84 ? 27.662 34.173 10.273 1.00 14.51 84 PHE A CA 1
ATOM 653 C C . PHE A 1 84 ? 27.921 34.341 11.755 1.00 16.47 84 PHE A C 1
ATOM 654 O O . PHE A 1 84 ? 27.874 33.378 12.514 1.00 15.46 84 PHE A O 1
ATOM 662 N N . GLN A 1 85 ? 28.220 35.567 12.163 1.00 17.57 85 GLN A N 1
ATOM 663 C CA . GLN A 1 85 ? 28.450 35.864 13.572 1.00 15.52 85 GLN A CA 1
ATOM 664 C C . GLN A 1 85 ? 27.562 37.052 13.871 1.00 16.99 85 GLN A C 1
ATOM 665 O O . GLN A 1 85 ? 27.752 38.119 13.290 1.00 20.48 85 GLN A O 1
ATOM 671 N N . VAL A 1 86 ? 26.583 36.866 14.747 1.00 18.72 86 VAL A N 1
ATOM 672 C CA . VAL A 1 86 ? 25.686 37.962 15.093 1.00 23.45 86 VAL A CA 1
ATOM 673 C C . VAL A 1 86 ? 25.728 38.276 16.577 1.00 25.90 86 VAL A C 1
ATOM 674 O O . VAL A 1 86 ? 25.787 37.374 17.409 1.00 22.49 86 VAL A O 1
ATOM 678 N N . PRO A 1 87 ? 25.671 39.570 16.929 1.00 24.68 87 PRO A N 1
ATOM 679 C CA . PRO A 1 87 ? 25.710 40.020 18.320 1.00 25.79 87 PRO A CA 1
ATOM 680 C C . PRO A 1 87 ? 24.378 39.925 19.076 1.00 24.53 87 PRO A C 1
ATOM 681 O O . PRO A 1 87 ? 24.231 40.519 20.144 1.00 33.80 87 PRO A O 1
ATOM 685 N N . TYR A 1 88 ? 23.419 39.183 18.529 1.00 22.39 88 TYR A N 1
ATOM 686 C CA . TYR A 1 88 ? 22.109 39.020 19.155 1.00 24.52 88 TYR A CA 1
ATOM 687 C C . TYR A 1 88 ? 21.947 37.587 19.633 1.00 22.23 88 TYR A C 1
ATOM 688 O O . TYR A 1 88 ? 22.675 36.686 19.190 1.00 19.88 88 TYR A O 1
ATOM 697 N N . ASN A 1 89 ? 20.985 37.352 20.518 1.00 19.52 89 ASN A N 1
ATOM 698 C CA . ASN A 1 89 ? 20.805 36.007 21.050 1.00 18.36 89 ASN A CA 1
ATOM 699 C C . ASN A 1 89 ? 19.705 35.187 20.396 1.00 14.21 89 ASN A C 1
ATOM 700 O O . ASN A 1 89 ? 19.365 34.116 20.873 1.00 16.81 89 ASN A O 1
ATOM 705 N N . LYS A 1 90 ? 19.160 35.699 19.301 1.00 16.24 90 LYS A N 1
ATOM 706 C CA . LYS A 1 90 ? 18.111 34.999 18.566 1.00 18.92 90 LYS A CA 1
ATOM 707 C C . LYS A 1 90 ? 18.359 35.128 17.073 1.00 17.92 90 LYS A C 1
ATOM 708 O O . LYS A 1 90 ? 18.795 36.180 16.598 1.00 20.09 90 LYS A O 1
ATOM 714 N N . LEU A 1 91 ? 18.104 34.046 16.343 1.00 17.99 91 LEU A N 1
ATOM 715 C CA . LEU A 1 91 ? 18.239 34.040 14.897 1.00 18.57 91 LEU A CA 1
ATOM 716 C C . LEU A 1 91 ? 17.194 33.099 14.333 1.00 18.66 91 LEU A C 1
ATOM 717 O O . LEU A 1 91 ? 16.732 32.168 15.007 1.00 19.54 91 LEU A O 1
ATOM 722 N N . GLN A 1 92 ? 16.793 33.372 13.096 1.00 19.05 92 GLN A N 1
ATOM 723 C CA . GLN A 1 92 ? 15.848 32.506 12.433 1.00 20.38 92 GLN A CA 1
ATOM 724 C C . GLN A 1 92 ? 16.497 31.966 11.156 1.00 16.26 92 GLN A C 1
ATOM 725 O O . GLN A 1 92 ? 17.213 32.678 10.455 1.00 17.28 92 GLN A O 1
ATOM 731 N N . VAL A 1 93 ? 16.278 30.687 10.880 1.00 18.01 93 VAL A N 1
ATOM 732 C CA . VAL A 1 93 ? 16.794 30.093 9.656 1.00 17.05 93 VAL A CA 1
ATOM 733 C C . VAL A 1 93 ? 15.586 29.563 8.903 1.00 16.84 93 VAL A C 1
ATOM 734 O O . VAL A 1 93 ? 14.733 28.883 9.475 1.00 16.64 93 VAL A O 1
ATOM 738 N N . ILE A 1 94 ? 15.517 29.872 7.612 1.00 15.91 94 ILE A N 1
ATOM 739 C CA . ILE A 1 94 ? 14.400 29.425 6.805 1.00 16.53 94 ILE A CA 1
ATOM 740 C C . ILE A 1 94 ? 14.883 28.694 5.561 1.00 15.20 94 ILE A C 1
ATOM 741 O O . ILE A 1 94 ? 15.700 29.210 4.815 1.00 16.36 94 ILE A O 1
ATOM 746 N N . PHE A 1 95 ? 14.402 27.473 5.361 1.00 15.94 95 PHE A N 1
ATOM 747 C CA . PHE A 1 95 ? 14.770 26.710 4.181 1.00 15.27 95 PHE A CA 1
ATOM 748 C C . PHE A 1 95 ? 13.573 26.633 3.241 1.00 16.62 95 PHE A C 1
ATOM 749 O O . PHE A 1 95 ? 12.467 26.314 3.674 1.00 17.35 95 PHE A O 1
ATOM 757 N N . LYS A 1 96 ? 13.803 26.905 1.961 1.00 13.65 96 LYS A N 1
ATOM 758 C CA . LYS A 1 96 ? 12.743 26.842 0.971 1.00 14.53 96 LYS A CA 1
ATOM 759 C C . LYS A 1 96 ? 13.147 26.003 -0.230 1.00 16.56 96 LYS A C 1
ATOM 760 O O . LYS A 1 96 ? 14.238 26.153 -0.762 1.00 15.44 96 LYS A O 1
ATOM 766 N N . SER A 1 97 ? 12.249 25.119 -0.635 1.00 16.56 97 SER A N 1
ATOM 767 C CA . SER A 1 97 ? 12.435 24.239 -1.777 1.00 18.08 97 SER A CA 1
ATOM 768 C C . SER A 1 97 ? 11.245 24.525 -2.676 1.00 17.76 97 SER A C 1
ATOM 769 O O . SER A 1 97 ? 10.100 24.349 -2.250 1.00 19.83 97 SER A O 1
ATOM 772 N N . ASP A 1 98 ? 11.481 25.010 -3.893 1.00 16.91 98 ASP A N 1
ATOM 773 C CA . ASP A 1 98 ? 10.346 25.243 -4.774 1.00 18.23 98 ASP A CA 1
ATOM 774 C C . ASP A 1 98 ? 10.399 24.359 -6.005 1.00 19.20 98 ASP A C 1
ATOM 775 O O . ASP A 1 98 ? 11.479 23.960 -6.472 1.00 22.24 98 ASP A O 1
ATOM 780 N N . PHE A 1 99 ? 9.210 24.055 -6.516 1.00 22.59 99 PHE A N 1
ATOM 781 C CA . PHE A 1 99 ? 9.043 23.194 -7.665 1.00 20.92 99 PHE A CA 1
ATOM 782 C C . PHE A 1 99 ? 9.673 21.839 -7.346 1.00 25.59 99 PHE A C 1
ATOM 783 O O . PHE A 1 99 ? 9.812 21.476 -6.167 1.00 24.21 99 PHE A O 1
ATOM 791 N N . SER A 1 100 ? 10.069 21.095 -8.370 1.00 24.08 100 SER A N 1
ATOM 792 C CA . SER A 1 100 ? 10.637 19.763 -8.158 1.00 24.50 100 SER A CA 1
ATOM 793 C C . SER A 1 100 ? 12.152 19.701 -7.966 1.00 26.26 100 SER A C 1
ATOM 794 O O . SER A 1 100 ? 12.907 20.416 -8.615 1.00 25.47 100 SER A O 1
ATOM 797 N N . ASN A 1 101 ? 12.597 18.824 -7.072 1.00 22.22 101 ASN A N 1
ATOM 798 C CA . ASN A 1 101 ? 14.026 18.673 -6.828 1.00 18.36 101 ASN A CA 1
ATOM 799 C C . ASN A 1 101 ? 14.507 17.516 -7.693 1.00 20.19 101 ASN A C 1
ATOM 800 O O . ASN A 1 101 ? 14.854 16.441 -7.202 1.00 20.28 101 ASN A O 1
ATOM 805 N N . GLU A 1 102 ? 14.529 17.767 -9.002 1.00 21.50 102 GLU A N 1
ATOM 806 C CA . GLU A 1 102 ? 14.935 16.773 -9.988 1.00 23.16 102 GLU A CA 1
ATOM 807 C C . GLU A 1 102 ? 16.398 16.386 -9.936 1.00 19.45 102 GLU A C 1
ATOM 808 O O . GLU A 1 102 ? 16.765 15.299 -10.357 1.00 21.85 102 GLU A O 1
ATOM 814 N N . GLU A 1 103 ? 17.246 17.275 -9.435 1.00 20.67 103 GLU A N 1
ATOM 815 C CA . GLU A 1 103 ? 18.663 16.978 -9.342 1.00 20.05 103 GLU A CA 1
ATOM 816 C C . GLU A 1 103 ? 19.000 16.235 -8.048 1.00 18.08 103 GLU A C 1
ATOM 817 O O . GLU A 1 103 ? 20.145 15.837 -7.815 1.00 22.55 103 GLU A O 1
ATOM 823 N N . ARG A 1 104 ? 17.985 16.052 -7.208 1.00 17.92 104 ARG A N 1
ATOM 824 C CA . ARG A 1 104 ? 18.141 15.341 -5.939 1.00 16.75 104 ARG A CA 1
ATOM 825 C C . ARG A 1 104 ? 19.143 16.003 -4.991 1.00 16.50 104 ARG A C 1
ATOM 826 O O . ARG A 1 104 ? 19.955 15.330 -4.357 1.00 18.79 104 ARG A O 1
ATOM 834 N N . PHE A 1 105 ? 19.110 17.332 -4.923 1.00 14.65 105 PHE A N 1
ATOM 835 C CA . PHE A 1 105 ? 20.010 18.056 -4.017 1.00 15.39 105 PHE A CA 1
ATOM 836 C C . PHE A 1 105 ? 19.706 17.641 -2.570 1.00 14.20 105 PHE A C 1
ATOM 837 O O . PHE A 1 105 ? 18.544 17.401 -2.216 1.00 16.27 105 PHE A O 1
ATOM 845 N N . THR A 1 106 ? 20.746 17.543 -1.747 1.00 14.74 106 THR A N 1
ATOM 846 C CA . THR A 1 106 ? 20.583 17.069 -0.368 1.00 14.95 106 THR A CA 1
ATOM 847 C C . THR A 1 106 ? 20.529 18.082 0.771 1.00 16.05 106 THR A C 1
ATOM 848 O O . THR A 1 106 ? 20.586 17.720 1.955 1.00 15.09 106 THR A O 1
ATOM 852 N N . GLY A 1 107 ? 20.450 19.355 0.422 1.00 14.82 107 GLY A N 1
ATOM 853 C CA . GLY A 1 107 ? 20.271 20.369 1.440 1.00 14.73 107 GLY A CA 1
ATOM 854 C C . GLY A 1 107 ? 21.463 20.928 2.160 1.00 13.44 107 GLY A C 1
ATOM 855 O O . GLY A 1 107 ? 22.438 21.356 1.546 1.00 15.10 107 GLY A O 1
ATOM 856 N N . PHE A 1 108 ? 21.385 20.928 3.486 1.00 15.06 108 PHE A N 1
ATOM 857 C CA . PHE A 1 108 ? 22.475 21.470 4.276 1.00 15.49 108 PHE A CA 1
ATOM 858 C C . PHE A 1 108 ? 22.515 20.950 5.707 1.00 17.19 108 PHE A C 1
ATOM 859 O O . PHE A 1 108 ? 21.562 20.340 6.212 1.00 14.55 108 PHE A O 1
ATOM 867 N N . ALA A 1 109 ? 23.655 21.190 6.338 1.00 14.98 109 ALA A N 1
ATOM 868 C CA . ALA A 1 109 ? 23.865 20.881 7.746 1.00 13.72 109 ALA A CA 1
ATOM 869 C C . ALA A 1 109 ? 24.519 22.130 8.304 1.00 14.00 109 ALA A C 1
ATOM 870 O O . ALA A 1 109 ? 25.472 22.649 7.724 1.00 13.90 109 ALA A O 1
ATOM 872 N N . ALA A 1 110 ? 24.006 22.614 9.422 1.00 11.91 110 ALA A N 1
ATOM 873 C CA . ALA A 1 110 ? 24.577 23.779 10.062 1.00 12.72 110 ALA A CA 1
ATOM 874 C C . ALA A 1 110 ? 24.595 23.572 11.560 1.00 13.49 110 ALA A C 1
ATOM 875 O O . ALA A 1 110 ? 23.825 22.777 12.094 1.00 14.06 110 ALA A O 1
ATOM 877 N N . TYR A 1 111 ? 25.480 24.294 12.229 1.00 13.19 111 TYR A N 1
ATOM 878 C CA . TYR A 1 111 ? 25.584 24.243 13.673 1.00 13.97 111 TYR A CA 1
ATOM 879 C C . TYR A 1 111 ? 25.684 25.664 14.161 1.00 11.90 111 TYR A C 1
ATOM 880 O O . TYR A 1 111 ? 26.099 26.572 13.434 1.00 13.58 111 TYR A O 1
ATOM 889 N N . TYR A 1 112 ? 25.255 25.879 15.394 1.00 13.06 112 TYR A N 1
ATOM 890 C CA . TYR A 1 112 ? 25.385 27.197 15.975 1.00 14.39 112 TYR A CA 1
ATOM 891 C C . TYR A 1 112 ? 25.916 27.012 17.382 1.00 13.78 112 TYR A C 1
ATOM 892 O O . TYR A 1 112 ? 25.694 25.970 18.010 1.00 15.82 112 TYR A O 1
ATOM 901 N N . VAL A 1 113 ? 26.669 27.997 17.848 1.00 13.14 113 VAL A N 1
ATOM 902 C CA . VAL A 1 113 ? 27.187 27.979 19.199 1.00 13.44 113 VAL A CA 1
ATOM 903 C C . VAL A 1 113 ? 27.098 29.386 19.758 1.00 14.49 113 VAL A C 1
ATOM 904 O O . VAL A 1 113 ? 27.288 30.385 19.050 1.00 14.62 113 VAL A O 1
ATOM 908 N N . ALA A 1 114 ? 26.758 29.470 21.038 1.00 12.49 114 ALA A N 1
ATOM 909 C CA . ALA A 1 114 ? 26.685 30.754 21.695 1.00 10.69 114 ALA A CA 1
ATOM 910 C C . ALA A 1 114 ? 28.108 31.305 21.858 1.00 13.93 114 ALA A C 1
ATOM 911 O O . ALA A 1 114 ? 29.050 30.542 22.104 1.00 13.31 114 ALA A O 1
ATOM 913 N N . THR A 1 115 ? 28.249 32.619 21.694 1.00 12.73 115 THR A N 1
ATOM 914 C CA . THR A 1 115 ? 29.523 33.298 21.858 1.00 14.07 115 THR A CA 1
ATOM 915 C C . THR A 1 115 ? 29.347 34.411 22.896 1.00 14.50 115 THR A C 1
ATOM 916 O O . THR A 1 115 ? 28.306 35.064 22.950 1.00 15.89 115 THR A O 1
ATOM 920 N N . ASP A 1 116 ? 30.339 34.618 23.746 1.00 15.02 116 ASP A N 1
ATOM 921 C CA . ASP A 1 116 ? 30.212 35.681 24.742 1.00 14.57 116 ASP A CA 1
ATOM 922 C C . ASP A 1 116 ? 30.228 37.056 24.089 1.00 13.93 116 ASP A C 1
ATOM 923 O O . ASP A 1 116 ? 30.987 37.298 23.157 1.00 17.12 116 ASP A O 1
ATOM 928 N N . ILE A 1 117 ? 29.365 37.933 24.586 1.00 15.48 117 ILE A N 1
ATOM 929 C CA . ILE A 1 117 ? 29.314 39.318 24.137 1.00 16.17 117 ILE A CA 1
ATOM 930 C C . ILE A 1 117 ? 30.255 40.023 25.112 1.00 14.87 117 ILE A C 1
ATOM 931 O O . ILE A 1 117 ? 30.206 39.775 26.327 1.00 16.36 117 ILE A O 1
ATOM 936 N N . ASN A 1 118 ? 31.149 40.857 24.600 1.00 15.68 118 ASN A N 1
ATOM 937 C CA . ASN A 1 118 ? 32.011 41.619 25.491 1.00 17.45 118 ASN A CA 1
ATOM 938 C C . ASN A 1 118 ? 31.314 42.965 25.695 1.00 22.17 118 ASN A C 1
ATOM 939 O O . ASN A 1 118 ? 31.458 43.872 24.880 1.00 20.20 118 ASN A O 1
ATOM 944 N N . GLU A 1 119 ? 30.561 43.088 26.780 1.00 18.07 119 GLU A N 1
ATOM 945 C CA . GLU A 1 119 ? 29.829 44.312 27.059 1.00 19.13 119 GLU A CA 1
ATOM 946 C C . GLU A 1 119 ? 30.722 45.520 27.247 1.00 22.95 119 GLU A C 1
ATOM 947 O O . GLU A 1 119 ? 30.281 46.658 27.065 1.00 25.07 119 GLU A O 1
ATOM 953 N N . CYS A 1 120 ? 31.967 45.290 27.618 1.00 19.82 120 CYS A N 1
ATOM 954 C CA . CYS A 1 120 ? 32.878 46.399 27.846 1.00 21.70 120 CYS A CA 1
ATOM 955 C C . CYS A 1 120 ? 33.343 47.084 26.568 1.00 26.23 120 CYS A C 1
ATOM 956 O O . CYS A 1 120 ? 33.604 48.297 26.572 1.00 28.93 120 CYS A O 1
ATOM 959 N N . THR A 1 121 ? 33.430 46.338 25.473 1.00 27.02 121 THR A N 1
ATOM 960 C CA . THR A 1 121 ? 33.900 46.930 24.228 1.00 29.86 121 THR A CA 1
ATOM 961 C C . THR A 1 121 ? 32.852 47.191 23.154 1.00 33.50 121 THR A C 1
ATOM 962 O O . THR A 1 121 ? 33.195 47.680 22.078 1.00 37.61 121 THR A O 1
ATOM 966 N N . ASP A 1 122 ? 31.585 46.884 23.423 0.50 31.74 122 ASP A N 1
ATOM 967 C CA . ASP A 1 122 ? 30.543 47.130 22.426 0.50 32.71 122 ASP A CA 1
ATOM 968 C C . ASP A 1 122 ? 29.252 47.648 23.047 0.50 34.00 122 ASP A C 1
ATOM 969 O O . ASP A 1 122 ? 28.232 47.776 22.364 0.50 34.51 122 ASP A O 1
ATOM 974 N N . VAL A 1 124 ? 28.063 52.338 21.873 0.20 21.87 124 VAL A N 1
ATOM 975 C CA . VAL A 1 124 ? 29.160 52.277 22.837 0.20 21.34 124 VAL A CA 1
ATOM 976 C C . VAL A 1 124 ? 28.821 53.058 24.107 0.20 21.50 124 VAL A C 1
ATOM 977 O O . VAL A 1 124 ? 29.494 54.029 24.443 0.20 21.70 124 VAL A O 1
ATOM 981 N N . ASP A 1 125 ? 27.780 52.627 24.813 0.20 21.59 125 ASP A N 1
ATOM 982 C CA . ASP A 1 125 ? 27.374 53.291 26.044 0.20 20.19 125 ASP A CA 1
ATOM 983 C C . ASP A 1 125 ? 28.045 52.628 27.240 0.20 20.20 125 ASP A C 1
ATOM 984 O O . ASP A 1 125 ? 27.493 51.699 27.834 0.20 20.69 125 ASP A O 1
ATOM 989 N N . VAL A 1 126 ? 29.236 53.114 27.579 0.20 20.80 126 VAL A N 1
ATOM 990 C CA . VAL A 1 126 ? 30.013 52.602 28.704 0.20 20.26 126 VAL A CA 1
ATOM 991 C C . VAL A 1 126 ? 29.109 52.157 29.848 0.20 20.35 126 VAL A C 1
ATOM 992 O O . VAL A 1 126 ? 28.314 52.933 30.362 0.20 17.02 126 VAL A O 1
ATOM 996 N N . PRO A 1 127 ? 29.221 50.884 30.256 1.00 24.30 127 PRO A N 1
ATOM 997 C CA . PRO A 1 127 ? 28.364 50.415 31.345 1.00 21.69 127 PRO A CA 1
ATOM 998 C C . PRO A 1 127 ? 28.893 50.624 32.769 1.00 21.20 127 PRO A C 1
ATOM 999 O O . PRO A 1 127 ? 28.158 50.399 33.731 1.00 25.59 127 PRO A O 1
ATOM 1003 N N . CYS A 1 128 ? 30.148 51.049 32.920 1.00 18.30 128 CYS A N 1
ATOM 1004 C CA . CYS A 1 128 ? 30.720 51.274 34.254 1.00 15.59 128 CYS A CA 1
ATOM 1005 C C . CYS A 1 128 ? 31.322 52.663 34.377 1.00 15.39 128 CYS A C 1
ATOM 1006 O O . CYS A 1 128 ? 31.815 53.212 33.382 1.00 20.37 128 CYS A O 1
ATOM 1009 N N . SER A 1 129 ? 31.322 53.229 35.581 1.00 16.21 129 SER A N 1
ATOM 1010 C CA . SER A 1 129 ? 31.885 54.567 35.743 1.00 16.84 129 SER A CA 1
ATOM 1011 C C . SER A 1 129 ? 33.395 54.562 35.582 1.00 17.37 129 SER A C 1
ATOM 1012 O O . SER A 1 129 ? 34.000 55.532 35.102 1.00 18.98 129 SER A O 1
ATOM 1015 N N . HIS A 1 130 ? 34.011 53.461 35.983 1.00 15.07 130 HIS A N 1
ATOM 1016 C CA . HIS A 1 130 ? 35.449 53.347 35.907 1.00 17.17 130 HIS A CA 1
ATOM 1017 C C . HIS A 1 130 ? 35.879 52.100 35.144 1.00 17.43 130 HIS A C 1
ATOM 1018 O O . HIS A 1 130 ? 35.980 52.130 33.917 1.00 23.99 130 HIS A O 1
ATOM 1025 N N . PHE A 1 131 ? 36.094 50.991 35.839 1.00 17.22 131 PHE A N 1
ATOM 1026 C CA . PHE A 1 131 ? 36.547 49.802 35.143 1.00 15.64 131 PHE A CA 1
ATOM 1027 C C . PHE A 1 131 ? 35.472 48.766 34.842 1.00 15.03 131 PHE A C 1
ATOM 1028 O O . PHE A 1 131 ? 34.687 48.394 35.722 1.00 17.32 131 PHE A O 1
ATOM 1036 N N . CYS A 1 132 ? 35.449 48.309 33.596 1.00 17.06 132 CYS A N 1
ATOM 1037 C CA . CYS A 1 132 ? 34.524 47.280 33.172 1.00 14.91 132 CYS A CA 1
ATOM 1038 C C . CYS A 1 132 ? 35.349 45.992 33.013 1.00 14.83 132 CYS A C 1
ATOM 1039 O O . CYS A 1 132 ? 36.463 46.008 32.468 1.00 17.06 132 CYS A O 1
ATOM 1042 N N . ASN A 1 133 ? 34.804 44.901 33.530 1.00 11.95 133 ASN A N 1
ATOM 1043 C CA . ASN A 1 133 ? 35.441 43.594 33.526 1.00 12.49 133 ASN A CA 1
ATOM 1044 C C . ASN A 1 133 ? 34.537 42.598 32.807 1.00 11.70 133 ASN A C 1
ATOM 1045 O O . ASN A 1 133 ? 33.521 42.179 33.357 1.00 13.88 133 ASN A O 1
ATOM 1050 N N . ASN A 1 134 ? 34.890 42.213 31.593 1.00 13.34 134 ASN A N 1
ATOM 1051 C CA . ASN A 1 134 ? 34.060 41.264 30.876 1.00 11.11 134 ASN A CA 1
ATOM 1052 C C . ASN A 1 134 ? 34.271 39.835 31.367 1.00 12.00 134 ASN A C 1
ATOM 1053 O O . ASN A 1 134 ? 35.376 39.455 31.767 1.00 14.97 134 ASN A O 1
ATOM 1058 N N . PHE A 1 135 ? 33.204 39.055 31.369 1.00 12.40 135 PHE A N 1
ATOM 1059 C CA . PHE A 1 135 ? 33.328 37.640 31.676 1.00 12.58 135 PHE A CA 1
ATOM 1060 C C . PHE A 1 135 ? 32.321 36.895 30.808 1.00 14.18 135 PHE A C 1
ATOM 1061 O O . PHE A 1 135 ? 31.522 37.511 30.094 1.00 14.10 135 PHE A O 1
ATOM 1069 N N . ILE A 1 136 ? 32.366 35.572 30.851 1.00 12.66 136 ILE A N 1
ATOM 1070 C CA . ILE A 1 136 ? 31.471 34.776 30.024 1.00 14.62 136 ILE A CA 1
ATOM 1071 C C . ILE A 1 136 ? 30.043 34.844 30.532 1.00 15.49 136 ILE A C 1
ATOM 1072 O O . ILE A 1 136 ? 29.750 34.385 31.641 1.00 15.60 136 ILE A O 1
ATOM 1077 N N . GLY A 1 137 ? 29.173 35.455 29.730 1.00 14.23 137 GLY A N 1
ATOM 1078 C CA . GLY A 1 137 ? 27.765 35.574 30.099 1.00 15.39 137 GLY A CA 1
ATOM 1079 C C . GLY A 1 137 ? 27.369 36.894 30.754 1.00 15.66 137 GLY A C 1
ATOM 1080 O O . GLY A 1 137 ? 26.184 37.166 30.930 1.00 17.05 137 GLY A O 1
ATOM 1081 N N . GLY A 1 138 ? 28.348 37.696 31.154 1.00 14.40 138 GLY A N 1
ATOM 1082 C CA . GLY A 1 138 ? 28.020 38.992 31.719 1.00 15.54 138 GLY A CA 1
ATOM 1083 C C . GLY A 1 138 ? 29.252 39.865 31.812 1.00 12.19 138 GLY A C 1
ATOM 1084 O O . GLY A 1 138 ? 30.188 39.733 31.024 1.00 12.63 138 GLY A O 1
ATOM 1085 N N . TYR A 1 139 ? 29.224 40.788 32.763 1.00 12.55 139 TYR A N 1
ATOM 1086 C CA . TYR A 1 139 ? 30.336 41.687 33.023 1.00 14.52 139 TYR A CA 1
ATOM 1087 C C . TYR A 1 139 ? 30.096 42.293 34.402 1.00 11.32 139 TYR A C 1
ATOM 1088 O O . TYR A 1 139 ? 28.983 42.246 34.932 1.00 13.78 139 TYR A O 1
ATOM 1097 N N . PHE A 1 140 ? 31.148 42.838 35.001 1.00 12.19 140 PHE A N 1
ATOM 1098 C CA . PHE A 1 140 ? 31.024 43.508 36.284 1.00 11.45 140 PHE A CA 1
ATOM 1099 C C . PHE A 1 140 ? 31.904 44.730 36.285 1.00 13.63 140 PHE A C 1
ATOM 1100 O O . PHE A 1 140 ? 32.882 44.815 35.535 1.00 13.72 140 PHE A O 1
ATOM 1108 N N . CYS A 1 141 ? 31.525 45.689 37.117 1.00 11.97 141 CYS A N 1
ATOM 1109 C CA . CYS A 1 141 ? 32.237 46.940 37.266 1.00 13.53 141 CYS A CA 1
ATOM 1110 C C . CYS A 1 141 ? 33.116 46.922 38.505 1.00 13.91 141 CYS A C 1
ATOM 1111 O O . CYS A 1 141 ? 32.799 46.267 39.507 1.00 14.45 141 CYS A O 1
ATOM 1114 N N . SER A 1 142 ? 34.244 47.623 38.432 1.00 15.01 142 SER A N 1
ATOM 1115 C CA . SER A 1 142 ? 35.129 47.720 39.574 1.00 15.93 142 SER A CA 1
ATOM 1116 C C . SER A 1 142 ? 35.665 49.141 39.711 1.00 15.86 142 SER A C 1
ATOM 1117 O O . SER A 1 142 ? 35.485 49.982 38.820 1.00 14.98 142 SER A O 1
ATOM 1120 N N . CYS A 1 143 ? 36.334 49.383 40.829 1.00 16.50 143 CYS A N 1
ATOM 1121 C CA . CYS A 1 143 ? 36.815 50.720 41.153 1.00 17.76 143 CYS A CA 1
ATOM 1122 C C . CYS A 1 143 ? 38.274 50.844 41.524 1.00 19.78 143 CYS A C 1
ATOM 1123 O O . CYS A 1 143 ? 38.907 49.881 41.941 1.00 18.43 143 CYS A O 1
ATOM 1126 N N . PRO A 1 144 ? 38.829 52.049 41.376 1.00 18.73 144 PRO A N 1
ATOM 1127 C CA . PRO A 1 144 ? 40.230 52.217 41.745 1.00 18.40 144 PRO A CA 1
ATOM 1128 C C . PRO A 1 144 ? 40.298 52.144 43.280 1.00 16.70 144 PRO A C 1
ATOM 1129 O O . PRO A 1 144 ? 39.273 52.247 43.980 1.00 15.79 144 PRO A O 1
ATOM 1133 N N . PRO A 1 145 ? 41.491 51.932 43.832 1.00 17.75 145 PRO A N 1
ATOM 1134 C CA . PRO A 1 145 ? 41.659 51.846 45.281 1.00 17.40 145 PRO A CA 1
ATOM 1135 C C . PRO A 1 145 ? 41.069 53.041 46.027 1.00 16.44 145 PRO A C 1
ATOM 1136 O O . PRO A 1 145 ? 41.074 54.160 45.515 1.00 21.87 145 PRO A O 1
ATOM 1140 N N . GLU A 1 146 ? 40.553 52.765 47.221 1.00 17.88 146 GLU A N 1
ATOM 1141 C CA . GLU A 1 146 ? 39.949 53.745 48.121 1.00 21.21 146 GLU A CA 1
ATOM 1142 C C . GLU A 1 146 ? 38.619 54.306 47.609 0.00 18.90 146 GLU A C 1
ATOM 1143 O O . GLU A 1 146 ? 38.119 55.310 48.117 0.50 15.02 146 GLU A O 1
ATOM 1149 N N . TYR A 1 147 ? 38.063 53.650 46.594 1.00 18.90 147 TYR A N 1
ATOM 1150 C CA . TYR A 1 147 ? 36.751 53.998 46.027 1.00 19.45 147 TYR A CA 1
ATOM 1151 C C . TYR A 1 147 ? 35.956 52.733 46.202 1.00 21.63 147 TYR A C 1
ATOM 1152 O O . TYR A 1 147 ? 36.506 51.639 46.101 1.00 23.85 147 TYR A O 1
ATOM 1161 N N . PHE A 1 148 ? 34.662 52.875 46.450 1.00 19.85 148 PHE A N 1
ATOM 1162 C CA . PHE A 1 148 ? 33.804 51.718 46.629 1.00 18.48 148 PHE A CA 1
ATOM 1163 C C . PHE A 1 148 ? 32.756 51.722 45.532 1.00 17.72 148 PHE A C 1
ATOM 1164 O O . PHE A 1 148 ? 32.430 52.773 44.960 1.00 16.07 148 PHE A O 1
ATOM 1172 N N . LEU A 1 149 ? 32.228 50.543 45.243 1.00 16.22 149 LEU A N 1
ATOM 1173 C CA . LEU A 1 149 ? 31.208 50.400 44.230 1.00 14.24 149 LEU A CA 1
ATOM 1174 C C . LEU A 1 149 ? 29.865 50.669 44.873 1.00 14.71 149 LEU A C 1
ATOM 1175 O O . LEU A 1 149 ? 29.503 50.057 45.893 1.00 17.77 149 LEU A O 1
ATOM 1180 N N . HIS A 1 150 ? 29.126 51.604 44.291 1.00 14.50 150 HIS A N 1
ATOM 1181 C CA . HIS A 1 150 ? 27.811 51.935 44.833 1.00 15.27 150 HIS A CA 1
ATOM 1182 C C . HIS A 1 150 ? 26.895 50.735 44.690 1.00 15.61 150 HIS A C 1
ATOM 1183 O O . HIS A 1 150 ? 27.155 49.834 43.892 1.00 14.42 150 HIS A O 1
ATOM 1190 N N . ASP A 1 151 ? 25.790 50.737 45.430 1.00 16.86 151 ASP A N 1
ATOM 1191 C CA . ASP A 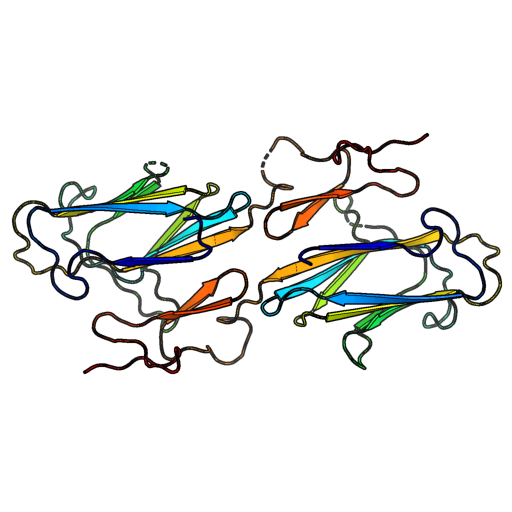1 151 ? 24.868 49.612 45.354 1.00 16.87 151 ASP A CA 1
ATOM 1192 C C . ASP A 1 151 ? 24.234 49.413 43.973 1.00 17.23 151 ASP A C 1
ATOM 1193 O O . ASP A 1 151 ? 23.698 48.333 43.703 1.00 15.99 151 ASP A O 1
ATOM 1198 N N . ASP A 1 152 ? 24.297 50.423 43.102 1.00 14.36 152 ASP A N 1
ATOM 1199 C CA . ASP A 1 152 ? 23.762 50.281 41.752 1.00 15.68 152 ASP A CA 1
ATOM 1200 C C . ASP A 1 152 ? 24.672 49.412 40.896 1.00 13.76 152 ASP A C 1
ATOM 1201 O O . ASP A 1 152 ? 24.367 49.137 39.739 1.00 17.30 152 ASP A O 1
ATOM 1206 N N . MET A 1 153 ? 25.803 49.004 41.472 1.00 15.29 153 MET A N 1
ATOM 1207 C CA . MET A 1 153 ? 26.755 48.113 40.806 1.00 14.41 153 MET A CA 1
ATOM 1208 C C . MET A 1 153 ? 27.457 48.658 39.582 1.00 13.61 153 MET A C 1
ATOM 1209 O O . MET A 1 153 ? 28.128 47.918 38.869 1.00 15.76 153 MET A O 1
ATOM 1214 N N . LYS A 1 154 ? 27.321 49.954 39.330 1.00 13.89 154 LYS A N 1
ATOM 1215 C CA . LYS A 1 154 ? 27.953 50.521 38.152 1.00 15.40 154 LYS A CA 1
ATOM 1216 C C . LYS A 1 154 ? 28.809 51.740 38.417 1.00 16.18 154 LYS A C 1
ATOM 1217 O O . LYS A 1 154 ? 29.784 51.961 37.696 1.00 20.70 154 LYS A O 1
ATOM 1223 N N . ASN A 1 155 ? 28.480 52.499 39.452 1.00 14.64 155 ASN A N 1
ATOM 1224 C CA . ASN A 1 155 ? 29.205 53.723 39.782 1.00 15.47 155 ASN A CA 1
ATOM 1225 C C . ASN A 1 155 ? 30.089 53.617 41.010 1.00 15.39 155 ASN A C 1
ATOM 1226 O O . ASN A 1 155 ? 29.730 52.984 41.986 1.00 19.74 155 ASN A O 1
ATOM 1231 N N . CYS A 1 156 ? 31.257 54.248 40.959 1.00 15.95 156 CYS A N 1
ATOM 1232 C CA . CYS A 1 156 ? 32.178 54.239 42.081 1.00 14.67 156 CYS A CA 1
ATOM 1233 C C . CYS A 1 156 ? 32.059 55.561 42.826 1.00 14.97 156 CYS A C 1
ATOM 1234 O O . CYS A 1 156 ? 31.748 56.593 42.222 1.00 21.12 156 CYS A O 1
ATOM 1237 N N . GLY A 1 157 ? 32.330 55.532 44.122 1.00 16.30 157 GLY A N 1
ATOM 1238 C CA . GLY A 1 157 ? 32.257 56.751 44.915 1.00 20.62 157 GLY A CA 1
ATOM 1239 C C . GLY A 1 157 ? 33.146 56.690 46.141 1.00 21.86 157 GLY A C 1
ATOM 1240 O O . GLY A 1 157 ? 33.808 55.679 46.385 1.00 21.19 157 GLY A O 1
ATOM 1241 N N . VAL A 1 158 ? 33.175 57.783 46.901 1.00 23.99 158 VAL A N 1
ATOM 1242 C CA . VAL A 1 158 ? 33.942 57.877 48.149 1.00 26.28 158 VAL A CA 1
ATOM 1243 C C . VAL A 1 158 ? 33.012 58.457 49.224 1.00 26.25 158 VAL A C 1
ATOM 1244 O O . VAL A 1 158 ? 32.011 59.083 48.896 1.00 31.24 158 VAL A O 1
ATOM 1248 N N . ASN A 1 159 ? 33.329 58.239 50.497 1.00 31.00 159 ASN A N 1
ATOM 1249 C CA . ASN A 1 159 ? 32.499 58.747 51.594 1.00 30.06 159 ASN A CA 1
ATOM 1250 C C . ASN A 1 159 ? 32.857 60.190 51.949 1.00 31.16 159 ASN A C 1
ATOM 1251 O O . ASN A 1 159 ? 33.855 60.691 51.391 1.00 34.16 159 ASN A O 1
ATOM 1257 N N . THR B 1 3 ? 32.837 29.325 40.041 1.00 30.89 3 THR B N 1
ATOM 1258 C CA . THR B 1 3 ? 32.262 30.627 39.613 1.00 26.58 3 THR B CA 1
ATOM 1259 C C . THR B 1 3 ? 32.765 30.939 38.214 1.00 20.24 3 THR B C 1
ATOM 1260 O O . THR B 1 3 ? 33.637 30.243 37.695 1.00 20.75 3 THR B O 1
ATOM 1264 N N . MET B 1 4 ? 32.195 31.959 37.618 1.00 16.90 4 MET B N 1
ATOM 1265 C CA . MET B 1 4 ? 32.669 32.381 36.295 1.00 17.91 4 MET B CA 1
ATOM 1266 C C . MET B 1 4 ? 33.559 33.616 36.433 1.00 14.71 4 MET B C 1
ATOM 1267 O O . MET B 1 4 ? 34.237 34.024 35.479 1.00 13.18 4 MET B O 1
ATOM 1272 N N . TYR B 1 5 ? 33.637 34.155 37.647 1.00 13.67 5 TYR B N 1
ATOM 1273 C CA . TYR B 1 5 ? 34.498 35.312 37.939 1.00 13.33 5 TYR B CA 1
ATOM 1274 C C . TYR B 1 5 ? 34.572 35.559 39.446 1.00 12.49 5 TYR B C 1
ATOM 1275 O O . TYR B 1 5 ? 33.744 35.046 40.207 1.00 14.75 5 TYR B O 1
ATOM 1284 N N . GLY B 1 6 ? 35.544 36.358 39.875 1.00 13.05 6 GLY B N 1
ATOM 1285 C CA . GLY B 1 6 ? 35.660 36.657 41.288 1.00 13.05 6 GLY B CA 1
ATOM 1286 C C . GLY B 1 6 ? 36.689 37.742 41.541 1.00 12.56 6 GLY B C 1
ATOM 1287 O O . GLY B 1 6 ? 37.397 38.179 40.623 1.00 12.47 6 GLY B O 1
ATOM 1288 N N . GLU B 1 7 ? 36.777 38.156 42.799 1.00 13.29 7 GLU B N 1
ATOM 1289 C CA . GLU B 1 7 ? 37.676 39.209 43.261 1.00 13.64 7 GLU B CA 1
ATOM 1290 C C . GLU B 1 7 ? 38.477 38.665 44.446 1.00 13.30 7 GLU B C 1
ATOM 1291 O O . GLU B 1 7 ? 37.949 37.874 45.256 1.00 15.66 7 GLU B O 1
ATOM 1297 N N . ILE B 1 8 ? 39.741 39.076 44.533 1.00 14.34 8 ILE B N 1
ATOM 1298 C CA . ILE B 1 8 ? 40.639 38.698 45.624 1.00 12.78 8 ILE B CA 1
ATOM 1299 C C . ILE B 1 8 ? 41.368 39.972 46.067 1.00 13.46 8 ILE B C 1
ATOM 1300 O O . ILE B 1 8 ? 42.099 40.578 45.293 1.00 13.72 8 ILE B O 1
ATOM 1305 N N . LEU B 1 9 ? 41.140 40.382 47.305 1.00 13.69 9 LEU B N 1
ATOM 1306 C CA . LEU B 1 9 ? 41.748 41.588 47.861 1.00 13.99 9 LEU B CA 1
ATOM 1307 C C . LEU B 1 9 ? 42.594 41.229 49.079 1.00 13.33 9 LEU B C 1
ATOM 1308 O O . LEU B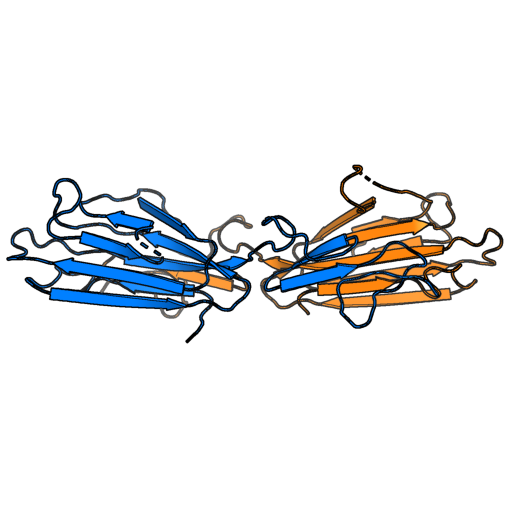 1 9 ? 42.205 40.412 49.915 1.00 16.29 9 LEU B O 1
ATOM 1313 N N . SER B 1 10 ? 43.763 41.837 49.188 1.00 13.40 10 SER B N 1
ATOM 1314 C CA . SER B 1 10 ? 44.618 41.589 50.337 1.00 13.70 10 SER B CA 1
ATOM 1315 C C . SER B 1 10 ? 43.927 42.071 51.631 1.00 13.42 10 SER B C 1
ATOM 1316 O O . SER B 1 10 ? 43.082 42.957 51.593 1.00 14.40 10 SER B O 1
ATOM 1319 N N . PRO B 1 11 ? 44.284 41.491 52.785 1.00 14.66 11 PRO B N 1
ATOM 1320 C CA . PRO B 1 11 ? 43.619 41.964 54.015 1.00 13.89 11 PRO B CA 1
ATOM 1321 C C . PRO B 1 11 ? 43.823 43.467 54.265 1.00 17.25 11 PRO B C 1
ATOM 1322 O O . PRO B 1 11 ? 44.941 43.992 54.171 1.00 15.69 11 PRO B O 1
ATOM 1326 N N . ASN B 1 12 ? 42.721 44.144 54.579 1.00 17.76 12 ASN B N 1
ATOM 1327 C CA . ASN B 1 12 ? 42.689 45.589 54.835 1.00 18.05 12 ASN B CA 1
ATOM 1328 C C . ASN B 1 12 ? 42.650 46.437 53.564 1.00 18.69 12 ASN B C 1
ATOM 1329 O O . ASN B 1 12 ? 42.478 47.655 53.641 1.00 19.19 12 ASN B O 1
ATOM 1338 N N . TYR B 1 13 ? 42.838 45.825 52.393 1.00 15.64 13 TYR B N 1
ATOM 1339 C CA . TYR B 1 13 ? 42.799 46.598 51.148 1.00 14.66 13 TYR B CA 1
ATOM 1340 C C . TYR B 1 13 ? 41.541 47.467 51.162 1.00 16.78 13 TYR B C 1
ATOM 1341 O O . TYR B 1 13 ? 40.470 46.994 51.534 1.00 19.42 13 TYR B O 1
ATOM 1350 N N . PRO B 1 14 ? 41.628 48.713 50.655 1.00 14.26 14 PRO B N 1
ATOM 1351 C CA . PRO B 1 14 ? 42.785 49.413 50.096 1.00 16.09 14 PRO B CA 1
ATOM 1352 C C . PRO B 1 14 ? 43.711 50.117 51.071 1.00 15.52 14 PRO B C 1
ATOM 1353 O O . PRO B 1 14 ? 44.521 50.956 50.659 1.00 16.91 14 PRO B O 1
ATOM 1357 N N . GLN B 1 15 ? 43.597 49.790 52.348 1.00 15.99 15 GLN B N 1
ATOM 1358 C CA . GLN B 1 15 ? 44.485 50.377 53.341 1.00 15.67 15 GLN B CA 1
ATOM 1359 C C . GLN B 1 15 ? 45.652 49.406 53.574 1.00 15.65 15 GLN B C 1
ATOM 1360 O O . GLN B 1 15 ? 45.660 48.292 53.033 1.00 16.26 15 GLN B O 1
ATOM 1371 N N . ALA B 1 16 ? 46.633 49.836 54.353 1.00 16.95 16 ALA B N 1
ATOM 1372 C CA . ALA B 1 16 ? 47.830 49.039 54.628 1.00 14.98 16 ALA B CA 1
ATOM 1373 C C . ALA B 1 16 ? 47.541 47.648 55.170 1.00 14.76 16 ALA B C 1
ATOM 1374 O O . ALA B 1 16 ? 46.717 47.482 56.058 1.00 15.45 16 ALA B O 1
ATOM 1376 N N . TYR B 1 17 ? 48.226 46.638 54.643 1.00 15.88 17 TYR B N 1
ATOM 1377 C CA . TYR B 1 17 ? 47.995 45.292 55.123 1.00 15.52 17 TYR B CA 1
ATOM 1378 C C . TYR B 1 17 ? 48.597 45.083 56.510 1.00 17.49 17 TYR B C 1
ATOM 1379 O O . TYR B 1 17 ? 49.532 45.783 56.903 1.00 17.86 17 TYR B O 1
ATOM 1388 N N . PRO B 1 18 ? 48.042 44.133 57.280 1.00 16.78 18 PRO B N 1
ATOM 1389 C CA . PRO B 1 18 ? 48.488 43.794 58.633 1.00 20.38 18 PRO B CA 1
ATOM 1390 C C . PRO B 1 18 ? 49.892 43.242 58.606 1.00 20.42 18 PRO B C 1
ATOM 1391 O O . PRO B 1 18 ? 50.344 42.712 57.590 1.00 20.07 18 PRO B O 1
ATOM 1395 N N . SER B 1 19 ? 50.568 43.365 59.739 1.00 22.35 19 SER B N 1
ATOM 1396 C CA . SER B 1 19 ? 51.920 42.866 59.891 1.00 25.55 19 SER B CA 1
ATOM 1397 C C . SER B 1 19 ? 51.820 41.404 60.296 1.00 24.73 19 SER B C 1
ATOM 1398 O O . SER B 1 19 ? 50.825 40.988 60.894 1.00 26.58 19 SER B O 1
ATOM 1401 N N . GLU B 1 20 ? 52.846 40.634 59.958 1.00 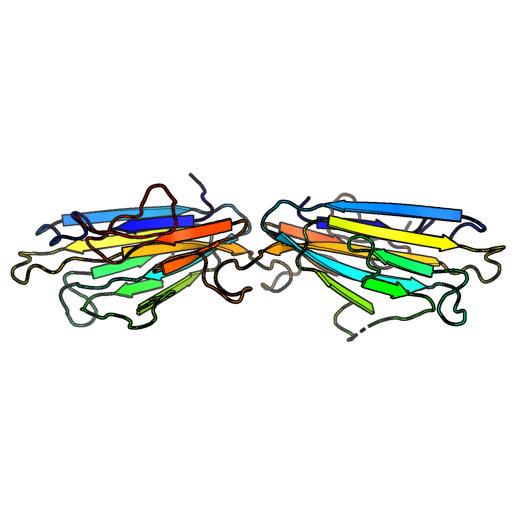27.07 20 GLU B N 1
ATOM 1402 C CA . GLU B 1 20 ? 52.928 39.233 60.330 1.00 26.75 20 GLU B CA 1
ATOM 1403 C C . GLU B 1 20 ? 51.674 38.403 60.072 1.00 27.54 20 GLU B C 1
ATOM 1404 O O . GLU B 1 20 ? 51.081 37.864 61.005 1.00 31.92 20 GLU B O 1
ATOM 1410 N N . VAL B 1 21 ? 51.260 38.292 58.816 1.00 22.48 21 VAL B N 1
ATOM 1411 C CA . VAL B 1 21 ? 50.092 37.481 58.500 1.00 24.30 21 VAL B CA 1
ATOM 1412 C C . VAL B 1 21 ? 50.310 36.703 57.214 1.00 21.56 21 VAL B C 1
ATOM 1413 O O . VAL B 1 21 ? 51.167 37.036 56.409 1.00 22.06 21 VAL B O 1
ATOM 1417 N N . GLU B 1 22 ? 49.546 35.637 57.048 1.00 19.37 22 GLU B N 1
ATOM 1418 C CA . GLU B 1 22 ? 49.606 34.826 55.853 1.00 21.09 22 GLU B CA 1
ATOM 1419 C C . GLU B 1 22 ? 48.159 34.467 55.588 1.00 23.20 22 GLU B C 1
ATOM 1420 O O . GLU B 1 22 ? 47.447 34.032 56.492 1.00 27.55 22 GLU B O 1
ATOM 1426 N N . LYS B 1 23 ? 47.726 34.675 54.350 1.00 16.94 23 LYS B N 1
ATOM 1427 C CA . LYS B 1 23 ? 46.357 34.415 53.938 1.00 16.59 23 LYS B CA 1
ATOM 1428 C C . LYS B 1 23 ? 46.364 33.658 52.607 1.00 17.40 23 LYS B C 1
ATOM 1429 O O . LYS B 1 23 ? 47.193 33.922 51.731 1.00 17.58 23 LYS B O 1
ATOM 1435 N N . SER B 1 24 ? 45.441 32.714 52.455 1.00 16.60 24 SER B N 1
ATOM 1436 C CA . SER B 1 24 ? 45.332 31.917 51.237 1.00 16.94 24 SER B CA 1
ATOM 1437 C C . SER B 1 24 ? 43.907 31.930 50.683 1.00 16.15 24 SER B C 1
ATOM 1438 O O . SER B 1 24 ? 42.935 31.948 51.445 1.00 19.71 24 SER B O 1
ATOM 1441 N N . TRP B 1 25 ? 43.785 31.934 49.356 1.00 14.77 25 TRP B N 1
ATOM 1442 C CA . TRP B 1 25 ? 42.496 31.907 48.683 1.00 15.37 25 TRP B CA 1
ATOM 1443 C C . TRP B 1 25 ? 42.512 30.826 47.614 1.00 16.30 25 TRP B C 1
ATOM 1444 O O . TRP B 1 25 ? 43.464 30.728 46.837 1.00 17.57 25 TRP B O 1
ATOM 1455 N N . ASP B 1 26 ? 41.473 30.000 47.564 1.00 15.31 26 ASP B N 1
ATOM 1456 C CA . ASP B 1 26 ? 41.384 29.008 46.505 1.00 15.53 26 ASP B CA 1
ATOM 1457 C C . ASP B 1 26 ? 40.310 29.488 45.538 1.00 15.82 26 ASP B C 1
ATOM 1458 O O . ASP B 1 26 ? 39.243 29.984 45.957 1.00 20.98 26 ASP B O 1
ATOM 1463 N N . ILE B 1 27 ? 40.644 29.377 44.257 1.00 15.25 27 ILE B N 1
ATOM 1464 C CA . ILE B 1 27 ? 39.811 29.787 43.137 1.00 19.10 27 ILE B CA 1
ATOM 1465 C C . ILE B 1 27 ? 39.411 28.540 42.347 1.00 14.28 27 ILE B C 1
ATOM 1466 O O . ILE B 1 27 ? 40.245 27.671 42.079 1.00 16.95 27 ILE B O 1
ATOM 1471 N N . GLU B 1 28 ? 38.150 28.469 41.947 1.00 16.51 28 GLU B N 1
ATOM 1472 C CA . GLU B 1 28 ? 37.702 27.344 41.141 1.00 17.40 28 GLU B CA 1
ATOM 1473 C C . GLU B 1 28 ? 36.617 27.771 40.165 1.00 18.95 28 GLU B C 1
ATOM 1474 O O . GLU B 1 28 ? 35.670 28.467 40.536 1.00 19.98 28 GLU B O 1
ATOM 1480 N N . VAL B 1 29 ? 36.791 27.383 38.906 1.00 16.36 29 VAL B N 1
ATOM 1481 C CA . VAL B 1 29 ? 35.800 27.654 37.878 1.00 16.86 29 VAL B CA 1
ATOM 1482 C C . VAL B 1 29 ? 35.345 26.261 37.403 1.00 16.48 29 VAL B C 1
ATOM 1483 O O . VAL B 1 29 ? 35.973 25.254 37.752 1.00 17.01 29 VAL B O 1
ATOM 1487 N N . PRO B 1 30 ? 34.273 26.183 36.591 1.00 18.73 30 PRO B N 1
ATOM 1488 C CA . PRO B 1 30 ? 33.787 24.882 36.121 1.00 20.10 30 PRO B CA 1
ATOM 1489 C C . PRO B 1 30 ? 34.738 24.120 35.220 1.00 20.44 30 PRO B C 1
ATOM 1490 O O . PRO B 1 30 ? 35.660 24.697 34.624 1.00 17.14 30 PRO B O 1
ATOM 1494 N N . GLU B 1 31 ? 34.502 22.813 35.114 1.00 20.70 31 GLU B N 1
ATOM 1495 C CA . GLU B 1 31 ? 35.291 21.980 34.231 1.00 21.24 31 GLU B CA 1
ATOM 1496 C C . GLU B 1 31 ? 34.963 22.532 32.841 1.00 18.23 31 GLU B C 1
ATOM 1497 O O . GLU B 1 31 ? 33.829 22.961 32.592 1.00 22.11 31 GLU B O 1
ATOM 1503 N N . GLY B 1 32 ? 35.956 22.536 31.961 1.00 18.19 32 GLY B N 1
ATOM 1504 C CA . GLY B 1 32 ? 35.748 23.039 30.612 1.00 15.58 32 GLY B CA 1
ATOM 1505 C C . GLY B 1 32 ? 36.259 24.459 30.462 1.00 15.03 32 GLY B C 1
ATOM 1506 O O . GLY B 1 32 ? 36.197 25.029 29.373 1.00 15.59 32 GLY B O 1
ATOM 1507 N N . TYR B 1 33 ? 36.768 25.026 31.554 1.00 14.68 33 TYR B N 1
ATOM 1508 C CA . TYR B 1 33 ? 37.300 26.381 31.526 1.00 14.58 33 TYR B CA 1
ATOM 1509 C C . TYR B 1 33 ? 38.667 26.505 32.168 1.00 15.48 33 TYR B C 1
ATOM 1510 O O . TYR B 1 33 ? 39.044 25.718 33.041 1.00 16.33 33 TYR B O 1
ATOM 1519 N N . GLY B 1 34 ? 39.392 27.531 31.723 1.00 14.67 34 GLY B N 1
ATOM 1520 C CA . GLY B 1 34 ? 40.682 27.876 32.284 1.00 14.90 34 GLY B CA 1
ATOM 1521 C C . GLY B 1 34 ? 40.438 29.148 33.093 1.00 11.12 34 GLY B C 1
ATOM 1522 O O . GLY B 1 34 ? 39.281 29.565 33.279 1.00 12.74 34 GLY 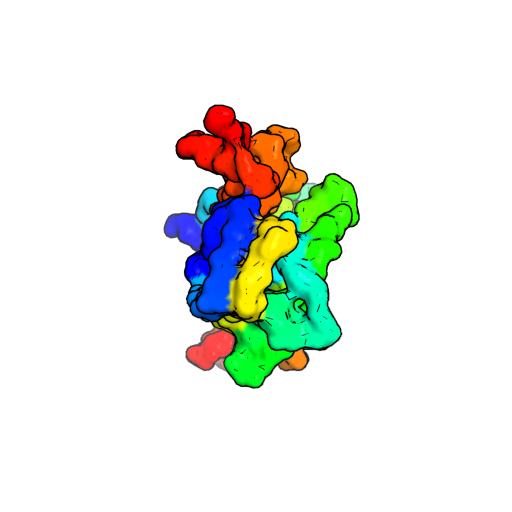B O 1
ATOM 1523 N N . ILE B 1 35 ? 41.505 29.786 33.557 1.00 12.43 35 ILE B N 1
ATOM 1524 C CA . ILE B 1 35 ? 41.380 30.996 34.359 1.00 13.02 35 ILE B CA 1
ATOM 1525 C C . ILE B 1 35 ? 42.315 32.112 33.926 1.00 12.43 35 ILE B C 1
ATOM 1526 O O . ILE B 1 35 ? 43.524 31.897 33.732 1.00 12.76 35 ILE B O 1
ATOM 1531 N N . HIS B 1 36 ? 41.746 33.298 33.768 1.00 11.57 36 HIS B N 1
ATOM 1532 C CA . HIS B 1 36 ? 42.521 34.488 33.482 1.00 11.35 36 HIS B CA 1
ATOM 1533 C C . HIS B 1 36 ? 42.520 35.254 34.813 1.00 12.71 36 HIS B C 1
ATOM 1534 O O . HIS B 1 36 ? 41.477 35.748 35.241 1.00 11.96 36 HIS B O 1
ATOM 1541 N N . LEU 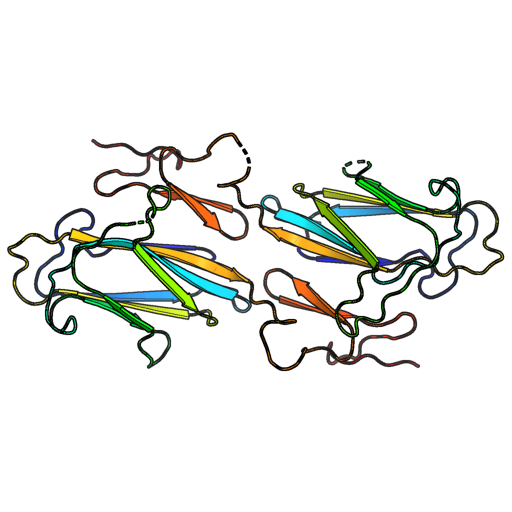B 1 37 ? 43.676 35.337 35.461 1.00 10.87 37 LEU B N 1
ATOM 1542 C CA . LEU B 1 37 ? 43.837 36.044 36.737 1.00 11.21 37 LEU B CA 1
ATOM 1543 C C . LEU B 1 37 ? 44.621 37.319 36.471 1.00 12.02 37 LEU B C 1
ATOM 1544 O O . LEU B 1 37 ? 45.721 37.262 35.918 1.00 12.62 37 LEU B O 1
ATOM 1549 N N . TYR B 1 38 ? 44.067 38.472 36.831 1.00 10.09 38 TYR B N 1
ATOM 1550 C CA . TYR B 1 38 ? 44.770 39.735 36.604 1.00 10.43 38 TYR B CA 1
ATOM 1551 C C . TYR B 1 38 ? 44.779 40.643 37.825 1.00 10.98 38 TYR B C 1
ATOM 1552 O O . TYR B 1 38 ? 43.770 40.779 38.524 1.00 12.14 38 TYR B O 1
ATOM 1561 N N . PHE B 1 39 ? 45.939 41.239 38.085 1.00 10.13 39 PHE B N 1
ATOM 1562 C CA . PHE B 1 39 ? 46.146 42.125 39.206 1.00 10.65 39 PHE B CA 1
ATOM 1563 C C . PHE B 1 39 ? 45.982 43.545 38.750 1.00 11.24 39 PHE B C 1
ATOM 1564 O O . PHE B 1 39 ? 46.592 43.945 37.763 1.00 13.87 39 PHE B O 1
ATOM 1572 N N . THR B 1 40 ? 45.151 44.300 39.451 1.00 11.75 40 THR B N 1
ATOM 1573 C CA . THR B 1 40 ? 44.928 45.703 39.103 1.00 13.96 40 THR B CA 1
ATOM 1574 C C . THR B 1 40 ? 45.567 46.661 40.097 1.00 14.70 40 THR B C 1
ATOM 1575 O O . THR B 1 40 ? 45.525 47.875 39.893 1.00 15.02 40 THR B O 1
ATOM 1579 N N . HIS B 1 41 ? 46.147 46.124 41.168 1.00 12.35 41 HIS B N 1
ATOM 1580 C CA . HIS B 1 41 ? 46.841 46.909 42.186 1.00 11.66 41 HIS B CA 1
ATOM 1581 C C . HIS B 1 41 ? 47.901 46.024 42.814 1.00 12.72 41 HIS B C 1
ATOM 1582 O O . HIS B 1 41 ? 47.616 44.884 43.176 1.00 11.94 41 HIS B O 1
ATOM 1589 N N . LEU B 1 42 ? 49.124 46.544 42.914 1.00 13.48 42 LEU B N 1
ATOM 1590 C CA . LEU B 1 42 ? 50.237 45.795 43.508 1.00 13.41 42 LEU B CA 1
ATOM 1591 C C . LEU B 1 42 ? 51.101 46.812 44.243 1.00 14.43 42 LEU B C 1
ATOM 1592 O O . LEU B 1 42 ? 51.764 47.646 43.603 1.00 15.87 42 LEU B O 1
ATOM 1597 N N . ASP B 1 43 ? 51.069 46.765 45.569 1.00 11.87 43 ASP B N 1
ATOM 1598 C CA . ASP B 1 43 ? 51.806 47.709 46.403 1.00 12.75 43 ASP B CA 1
ATOM 1599 C C . ASP B 1 43 ? 52.319 46.902 47.585 1.00 12.62 43 ASP B C 1
ATOM 1600 O O . ASP B 1 43 ? 51.769 46.950 48.680 1.00 12.81 43 ASP B O 1
ATOM 1605 N N . ILE B 1 44 ? 53.390 46.138 47.347 1.00 12.76 44 ILE B N 1
ATOM 1606 C CA . ILE B 1 44 ? 53.932 45.266 48.381 1.00 14.84 44 ILE B CA 1
ATOM 1607 C C . ILE B 1 44 ? 55.408 45.581 48.554 1.00 13.12 44 ILE B C 1
ATOM 1608 O O . ILE B 1 44 ? 56.089 45.880 47.574 1.00 16.10 44 ILE B O 1
ATOM 1613 N N . GLU B 1 45 ? 55.867 45.536 49.799 1.00 13.90 45 GLU B N 1
ATOM 1614 C CA . GLU B 1 45 ? 57.271 45.797 50.107 1.00 15.99 45 GLU B CA 1
ATOM 1615 C C . GLU B 1 45 ? 58.178 45.000 49.173 1.00 16.19 45 GLU B C 1
ATOM 1616 O O . GLU B 1 45 ? 57.966 43.809 48.940 1.00 16.51 45 GLU B O 1
ATOM 1622 N N . LEU B 1 46 ? 59.182 45.659 48.613 1.00 16.30 46 LEU B N 1
ATOM 1623 C CA . LEU B 1 46 ? 60.114 44.965 47.727 1.00 15.67 46 LEU B CA 1
ATOM 1624 C C . LEU B 1 46 ? 61.205 44.294 48.560 1.00 15.07 46 LEU B C 1
ATOM 1625 O O . LEU B 1 46 ? 61.721 44.880 49.515 1.00 16.41 46 LEU B O 1
ATOM 1630 N N . SER B 1 47 ? 61.522 43.049 48.216 1.00 14.04 47 SER B N 1
ATOM 1631 C CA . SER B 1 47 ? 62.625 42.343 48.873 1.00 14.56 47 SER B CA 1
ATOM 1632 C C . SER B 1 47 ? 63.211 41.442 47.802 1.00 13.50 47 SER B C 1
ATOM 1633 O O . SER B 1 47 ? 62.557 41.109 46.812 1.00 14.66 47 SER B O 1
ATOM 1636 N N . GLU B 1 48 ? 64.460 41.041 48.005 1.00 15.86 48 GLU B N 1
ATOM 1637 C CA . GLU B 1 48 ? 65.147 40.179 47.059 1.00 15.70 48 GLU B CA 1
ATOM 1638 C C . GLU B 1 48 ? 64.371 38.862 46.912 1.00 15.07 48 GLU B C 1
ATOM 1639 O O . GLU B 1 48 ? 64.091 38.204 47.909 1.00 13.60 48 GLU B O 1
ATOM 1645 N N . ASN B 1 49 ? 64.026 38.515 45.673 1.00 15.22 49 ASN B N 1
ATOM 1646 C CA . ASN B 1 49 ? 63.280 37.299 45.338 1.00 15.30 49 ASN B CA 1
ATOM 1647 C C . ASN B 1 49 ? 61.972 37.228 46.129 1.00 14.24 49 ASN B C 1
ATOM 1648 O O . ASN B 1 49 ? 61.442 36.147 46.376 1.00 16.07 49 ASN B O 1
ATOM 1653 N N . CYS B 1 50 ? 61.457 38.395 46.508 1.00 16.73 50 CYS B N 1
ATOM 1654 C CA . CYS B 1 50 ? 60.212 38.507 47.275 1.00 16.73 50 CYS B CA 1
ATOM 1655 C C . CYS B 1 50 ? 60.166 37.536 48.450 1.00 16.09 50 CYS B C 1
ATOM 1656 O O . CYS B 1 50 ? 59.137 36.914 48.743 1.00 17.71 50 CYS B O 1
ATOM 1659 N N . ALA B 1 51 ? 61.289 37.424 49.131 1.00 15.46 51 ALA B N 1
ATOM 1660 C CA . ALA B 1 51 ? 61.412 36.515 50.265 1.00 15.72 51 ALA B CA 1
ATOM 1661 C C . ALA B 1 51 ? 60.595 36.879 51.495 1.00 16.89 51 ALA B C 1
ATOM 1662 O O . ALA B 1 51 ? 60.228 36.016 52.291 1.00 18.01 51 ALA B O 1
ATOM 1664 N N . TYR B 1 52 ? 60.303 38.156 51.675 1.00 15.91 52 TYR B N 1
ATOM 1665 C CA . TYR B 1 52 ? 59.547 38.567 52.836 1.00 17.64 52 TYR B CA 1
ATOM 1666 C C . TYR B 1 52 ? 58.069 38.735 52.501 1.00 18.38 52 TYR B C 1
ATOM 1667 O O . TYR B 1 52 ? 57.310 37.773 52.624 1.00 23.77 52 TYR B O 1
ATOM 1676 N N . ASP B 1 53 ? 57.643 39.918 52.078 1.00 13.36 53 ASP B N 1
ATOM 1677 C CA . ASP B 1 53 ? 56.227 40.107 51.748 1.00 12.34 53 ASP B CA 1
ATOM 1678 C C . ASP B 1 53 ? 56.043 39.654 50.310 1.00 12.49 53 ASP B C 1
ATOM 1679 O O . ASP B 1 53 ? 56.915 39.863 49.467 1.00 15.14 53 ASP B O 1
ATOM 1684 N N . SER B 1 54 ? 54.903 39.058 49.995 1.00 12.78 54 SER B N 1
ATOM 1685 C CA . SER B 1 54 ? 54.696 38.608 48.640 1.00 11.28 54 SER B CA 1
ATOM 1686 C C . SER B 1 54 ? 53.289 38.117 48.385 1.00 11.23 54 SER B C 1
ATOM 1687 O O . SER B 1 54 ? 52.517 37.877 49.323 1.00 13.70 54 SER B O 1
ATOM 1690 N N . VAL B 1 55 ? 52.952 38.000 47.110 1.00 11.05 55 VAL B N 1
ATOM 1691 C CA . VAL B 1 55 ? 51.698 37.369 46.716 1.00 10.79 55 VAL B CA 1
ATOM 1692 C C . VAL B 1 55 ? 52.148 36.297 45.704 1.00 15.68 55 VAL B C 1
ATOM 1693 O O . VAL B 1 55 ? 52.877 36.585 44.734 1.00 13.63 55 VAL B O 1
ATOM 1697 N N . GLN B 1 56 ? 51.766 35.056 45.974 1.00 13.78 56 GLN B N 1
ATOM 1698 C CA . GLN B 1 56 ? 52.105 33.909 45.134 1.00 14.08 56 GLN B CA 1
ATOM 1699 C C . GLN B 1 56 ? 50.876 33.363 44.437 1.00 14.39 56 GLN B C 1
ATOM 1700 O O . GLN B 1 56 ? 49.777 33.384 44.997 1.00 14.42 56 GLN B O 1
ATOM 1706 N N . ILE B 1 57 ? 51.076 32.839 43.236 1.00 11.86 57 ILE B N 1
ATOM 1707 C CA . ILE B 1 57 ? 49.997 32.262 42.446 1.00 13.28 57 ILE B CA 1
ATOM 1708 C C . ILE B 1 57 ? 50.461 30.837 42.209 1.00 14.86 57 ILE B C 1
ATOM 1709 O O . ILE B 1 57 ? 51.518 30.627 41.609 1.00 16.84 57 ILE B O 1
ATOM 1714 N N . ILE B 1 58 ? 49.685 29.884 42.711 1.00 14.66 58 ILE B N 1
ATOM 1715 C CA . ILE B 1 58 ? 50.023 28.455 42.626 1.00 13.50 58 ILE B CA 1
ATOM 1716 C C . ILE B 1 58 ? 48.995 27.659 41.823 1.00 16.37 58 ILE B C 1
ATOM 1717 O O . ILE B 1 58 ? 47.781 27.835 42.011 1.00 18.22 58 ILE B O 1
ATOM 1722 N N . SER B 1 59 ? 49.506 26.735 40.966 1.00 24.11 59 SER B N 1
ATOM 1723 C CA . SER B 1 59 ? 48.628 25.981 40.054 1.00 31.02 59 SER B CA 1
ATOM 1724 C C . SER B 1 59 ? 48.572 24.477 40.406 1.00 34.40 59 SER B C 1
ATOM 1725 O O . SER B 1 59 ? 47.917 23.694 39.723 1.00 38.62 59 SER B O 1
ATOM 1728 N N . GLY B 1 60 ? 49.257 24.105 41.460 1.00 36.16 60 GLY B N 1
ATOM 1729 C CA . GLY B 1 60 ? 49.310 22.704 41.944 1.00 38.29 60 GLY B CA 1
ATOM 1730 C C . GLY B 1 60 ? 50.293 22.672 43.085 1.00 43.58 60 GLY B C 1
ATOM 1731 O O . GLY B 1 60 ? 49.969 23.051 44.209 1.00 48.92 60 GLY B O 1
ATOM 1732 N N . ASP B 1 61 ? 51.454 22.224 42.749 1.00 41.64 61 ASP B N 1
ATOM 1733 C CA . ASP B 1 61 ? 52.583 22.193 43.664 0.00 35.96 61 ASP B CA 1
ATOM 1734 C C . ASP B 1 61 ? 53.604 23.061 43.032 1.00 34.21 61 ASP B C 1
ATOM 1735 O O . ASP B 1 61 ? 54.745 23.188 43.542 0.00 34.00 61 ASP B O 1
ATOM 1740 N N . THR B 1 62 ? 53.068 23.594 41.926 1.00 33.21 62 THR B N 1
ATOM 1741 C CA . THR B 1 62 ? 53.780 24.475 41.019 1.00 28.96 62 THR B CA 1
ATOM 1742 C C . THR B 1 62 ? 53.401 25.945 41.247 1.00 26.61 62 THR B C 1
ATOM 1743 O O . THR B 1 62 ? 52.236 26.346 41.141 1.00 24.61 62 THR B O 1
ATOM 1747 N N . GLU B 1 63 ? 54.456 26.715 41.430 1.00 22.10 63 GLU B N 1
ATOM 1748 C CA . GLU B 1 63 ? 54.305 28.149 41.593 1.00 19.49 63 GLU B CA 1
ATOM 1749 C C . GLU B 1 63 ? 54.254 28.775 40.207 1.00 21.84 63 GLU B C 1
ATOM 1750 O O . GLU B 1 63 ? 55.202 28.653 39.429 1.00 28.28 63 GLU B O 1
ATOM 1756 N N . GLU B 1 64 ? 53.138 29.432 39.893 1.00 21.09 64 GLU B N 1
ATOM 1757 C CA . GLU B 1 64 ? 52.965 30.089 38.603 1.00 20.54 64 GLU B CA 1
ATOM 1758 C C . GLU B 1 64 ? 53.576 31.481 38.626 1.00 20.91 64 GLU B C 1
ATOM 1759 O O . GLU B 1 64 ? 54.015 31.987 37.605 1.00 23.38 64 GLU B O 1
ATOM 1765 N N . GLY B 1 65 ? 53.580 32.113 39.795 1.00 16.47 65 GLY B N 1
ATOM 1766 C CA . GLY B 1 65 ? 54.141 33.447 39.878 1.00 16.50 65 GLY B CA 1
ATOM 1767 C C . GLY B 1 65 ? 54.355 33.882 41.305 1.00 15.22 65 GLY B C 1
ATOM 1768 O O . GLY B 1 65 ? 53.755 33.340 42.225 1.00 15.02 65 GLY B O 1
ATOM 1769 N N . ARG B 1 66 ? 55.200 34.883 41.496 1.00 15.22 66 ARG B N 1
ATOM 1770 C CA . ARG B 1 66 ? 55.527 35.387 42.820 1.00 14.20 66 ARG B CA 1
ATOM 1771 C C . ARG B 1 66 ? 55.782 36.869 42.590 1.00 16.15 66 ARG B C 1
ATOM 1772 O O . ARG B 1 66 ? 56.659 37.248 41.807 1.00 19.14 66 ARG B O 1
ATOM 1780 N N . LEU B 1 67 ? 55.005 37.706 43.262 1.00 12.96 67 LEU B N 1
ATOM 1781 C CA . LEU B 1 67 ? 55.097 39.144 43.068 1.00 14.07 67 LEU B CA 1
ATOM 1782 C C . LEU B 1 67 ? 55.315 39.935 44.335 1.00 14.37 67 LEU B C 1
ATOM 1783 O O . LEU B 1 67 ? 54.866 39.556 45.407 1.00 14.15 67 LEU B O 1
ATOM 1788 N N . CYS B 1 68 ? 56.004 41.061 44.183 1.00 11.23 68 CYS B N 1
ATOM 1789 C CA . CYS B 1 68 ? 56.196 42.025 45.247 1.00 12.61 68 CYS B CA 1
ATOM 1790 C C . CYS B 1 68 ? 56.619 43.337 44.602 1.00 12.63 68 CYS B C 1
ATOM 1791 O O . CYS B 1 68 ? 56.776 43.406 43.389 1.00 15.37 68 CYS B O 1
ATOM 1794 N N . GLY B 1 69 ? 56.779 44.361 45.423 1.00 14.80 69 GLY B N 1
ATOM 1795 C CA . GLY B 1 69 ? 57.135 45.659 44.895 1.00 16.45 69 GLY B CA 1
ATOM 1796 C C . GLY B 1 69 ? 55.889 46.457 44.552 1.00 17.62 69 GLY B C 1
ATOM 1797 O O . GLY B 1 69 ? 54.741 46.021 44.768 1.00 16.70 69 GLY B O 1
ATOM 1798 N N . GLN B 1 70 ? 56.119 47.651 44.027 1.00 18.20 70 GLN B N 1
ATOM 1799 C CA . GLN B 1 70 ? 55.022 48.519 43.631 1.00 21.24 70 GLN B CA 1
ATOM 1800 C C . GLN B 1 70 ? 55.045 48.664 42.131 1.00 25.51 70 GLN B C 1
ATOM 1801 O O . GLN B 1 70 ? 56.093 48.923 41.526 1.00 28.08 70 GLN B O 1
ATOM 1807 N N . ARG B 1 71 ? 53.899 48.479 41.507 1.00 21.12 71 ARG B N 1
ATOM 1808 C CA . ARG B 1 71 ? 53.868 48.647 40.076 1.00 25.81 71 ARG B CA 1
ATOM 1809 C C . ARG B 1 71 ? 52.478 49.006 39.615 1.00 28.02 71 ARG B C 1
ATOM 1810 O O . ARG B 1 71 ? 51.494 48.510 40.157 1.00 25.73 71 ARG B O 1
ATOM 1818 N N . SER B 1 72 ? 52.402 49.900 38.634 1.00 30.00 72 SER B N 1
ATOM 1819 C CA . SER B 1 72 ? 51.121 50.306 38.068 1.00 30.20 72 SER B CA 1
ATOM 1820 C C . SER B 1 72 ? 51.120 49.910 36.602 1.00 32.98 72 SER B C 1
ATOM 1821 O O . SER B 1 72 ? 52.112 49.385 36.102 1.00 33.04 72 SER B O 1
ATOM 1824 N N . SER B 1 73 ? 50.010 50.139 35.914 1.00 30.71 73 SER B N 1
ATOM 1825 C CA . SER B 1 73 ? 49.927 49.787 34.496 1.00 31.91 73 SER B CA 1
ATOM 1826 C C . SER B 1 73 ? 50.763 50.766 33.666 0.30 30.25 73 SER B C 1
ATOM 1827 O O . SER B 1 73 ? 50.512 51.977 33.690 0.30 30.59 73 SER B O 1
ATOM 1830 N N . ASN B 1 75 ? 50.197 50.596 30.209 1.00 44.03 75 ASN B N 1
ATOM 1831 C CA . ASN B 1 75 ? 49.018 50.696 29.357 1.00 41.38 75 ASN B CA 1
ATOM 1832 C C . ASN B 1 75 ? 48.043 51.653 30.036 1.00 41.04 75 ASN B C 1
ATOM 1833 O O . ASN B 1 75 ? 47.461 51.318 31.066 1.00 41.21 75 ASN B O 1
ATOM 1838 N N . PRO B 1 76 ? 47.853 52.855 29.469 1.00 39.81 76 PRO B N 1
ATOM 1839 C CA . PRO B 1 76 ? 46.932 53.815 30.080 1.00 37.93 76 PRO B CA 1
ATOM 1840 C C . PRO B 1 76 ? 45.457 53.450 29.945 1.00 38.07 76 PRO B C 1
ATOM 1841 O O . PRO B 1 76 ? 44.608 54.056 30.596 1.00 37.55 76 PRO B O 1
ATOM 1845 N N . HIS B 1 77 ? 45.137 52.484 29.090 1.00 34.15 77 HIS B N 1
ATOM 1846 C CA . HIS B 1 77 ? 43.733 52.116 28.930 1.00 34.17 77 HIS B CA 1
ATOM 1847 C C . HIS B 1 77 ? 43.333 50.836 29.644 0.20 31.44 77 HIS B C 1
ATOM 1848 O O . HIS B 1 77 ? 42.231 50.331 29.450 1.00 32.00 77 HIS B O 1
ATOM 1855 N N . SER B 1 78 ? 44.233 50.313 30.469 1.00 27.89 78 SER B N 1
ATOM 1856 C CA . SER B 1 78 ? 43.957 49.105 31.242 1.00 26.12 78 SER B CA 1
ATOM 1857 C C . SER B 1 78 ? 44.630 49.228 32.596 1.00 21.20 78 SER B C 1
ATOM 1858 O O . SER B 1 78 ? 45.755 49.699 32.690 1.00 22.72 78 SER B O 1
ATOM 1861 N N . PRO B 1 79 ? 43.943 48.809 33.667 1.00 21.41 79 PRO B N 1
ATOM 1862 C CA . PRO B 1 79 ? 44.513 48.885 35.013 1.00 20.11 79 PRO B CA 1
ATOM 1863 C C . PRO B 1 79 ? 45.365 47.659 35.365 1.00 15.32 79 PRO B C 1
ATOM 1864 O O . PRO B 1 79 ? 45.954 47.611 36.448 1.00 18.03 79 PRO B O 1
ATOM 1868 N N . ILE B 1 80 ? 45.451 46.701 34.448 1.00 15.24 80 ILE B N 1
ATOM 1869 C CA . ILE B 1 80 ? 46.203 45.473 34.716 1.00 15.33 80 ILE B CA 1
ATOM 1870 C C . ILE B 1 80 ? 47.687 45.724 34.846 1.00 14.11 80 ILE B C 1
ATOM 1871 O O . ILE B 1 80 ? 48.302 46.353 33.969 1.00 19.91 80 ILE B O 1
ATOM 1876 N N . VAL B 1 81 ? 48.266 45.232 35.932 1.00 14.13 81 VAL B N 1
ATOM 1877 C CA . VAL B 1 81 ? 49.698 45.392 36.166 1.00 16.47 81 VAL B CA 1
ATOM 1878 C C . VAL B 1 81 ? 50.440 44.063 35.984 1.00 16.81 81 VAL B C 1
ATOM 1879 O O . VAL B 1 81 ? 51.587 44.046 35.543 1.00 19.38 81 VAL B O 1
ATOM 1883 N N . GLU B 1 82 ? 49.785 42.949 36.303 1.00 14.07 82 GLU B N 1
ATOM 1884 C CA . GLU B 1 82 ? 50.351 41.616 36.109 1.00 14.76 82 GLU B CA 1
ATOM 1885 C C . GLU B 1 82 ? 49.194 40.682 35.795 1.00 16.00 82 GLU B C 1
ATOM 1886 O O . GLU B 1 82 ? 48.096 40.870 36.300 1.00 14.50 82 GLU B O 1
ATOM 1892 N N . GLU B 1 83 ? 49.419 39.677 34.970 1.00 15.24 83 GLU B N 1
ATOM 1893 C CA . GLU B 1 83 ? 48.341 38.748 34.675 1.00 13.80 83 GLU B CA 1
ATOM 1894 C C . GLU B 1 83 ? 48.843 37.360 34.354 1.00 15.58 83 GLU B C 1
ATOM 1895 O O . GLU B 1 83 ? 50.018 37.153 34.007 1.00 16.37 83 GLU B O 1
ATOM 1901 N N . PHE B 1 84 ? 47.939 36.402 34.486 1.00 12.51 84 PHE B N 1
ATOM 1902 C CA . PHE B 1 84 ? 48.257 35.015 34.257 1.00 12.95 84 PHE B CA 1
ATOM 1903 C C . PHE B 1 84 ? 47.094 34.353 33.561 1.00 15.30 84 PHE B C 1
ATOM 1904 O O . PHE B 1 84 ? 45.925 34.653 33.846 1.00 13.40 84 PHE B O 1
ATOM 1912 N N . GLN B 1 85 ? 47.407 33.467 32.632 1.00 14.99 85 GLN B N 1
ATOM 1913 C CA . GLN B 1 85 ? 46.398 32.687 31.943 1.00 15.97 85 GLN B CA 1
ATOM 1914 C C . GLN B 1 85 ? 46.771 31.236 32.212 1.00 19.91 85 GLN B C 1
ATOM 1915 O O . GLN B 1 85 ? 47.874 30.789 31.861 1.00 21.32 85 GLN B O 1
ATOM 1921 N N . VAL B 1 86 ? 45.881 30.496 32.862 1.00 15.94 86 VAL B N 1
ATOM 1922 C CA . VAL B 1 86 ? 46.184 29.096 33.127 1.00 21.45 86 VAL B CA 1
ATOM 1923 C C . VAL B 1 86 ? 45.123 28.162 32.587 1.00 26.41 86 VAL B C 1
ATOM 1924 O O . VAL B 1 86 ? 43.922 28.415 32.708 1.00 25.37 86 VAL B O 1
ATOM 1928 N N . PRO B 1 87 ? 45.551 27.049 31.978 1.00 27.07 87 PRO B N 1
ATOM 1929 C CA . PRO B 1 87 ? 44.690 26.023 31.382 1.00 27.14 87 PRO B CA 1
ATOM 1930 C C . PRO B 1 87 ? 43.931 25.132 32.365 1.00 26.61 87 PRO B C 1
ATOM 1931 O O . PRO B 1 87 ? 43.193 24.236 31.943 1.00 34.30 87 PRO B O 1
ATOM 1935 N N . TYR B 1 88 ? 44.095 25.384 33.661 1.00 21.74 88 TYR B N 1
ATOM 1936 C CA . TYR B 1 88 ? 43.427 24.580 34.696 1.00 24.69 88 TYR B CA 1
ATOM 1937 C C . TYR B 1 88 ? 42.222 25.320 35.264 1.00 23.01 88 TYR B C 1
ATOM 1938 O O . TYR B 1 88 ? 42.128 26.545 35.122 1.00 18.37 88 TYR B O 1
ATOM 1947 N N . ASN B 1 89 ? 41.319 24.601 35.929 1.00 19.01 89 ASN B N 1
ATOM 1948 C CA . ASN B 1 89 ? 40.152 25.264 36.510 1.00 18.37 89 ASN B CA 1
ATOM 1949 C C . ASN B 1 89 ? 40.279 25.577 38.008 1.00 16.00 89 ASN B C 1
ATOM 1950 O O . ASN B 1 89 ? 39.306 25.970 38.641 1.00 15.16 89 ASN B O 1
ATOM 1955 N N . LYS B 1 90 ? 41.478 25.399 38.563 1.00 17.31 90 LYS B N 1
ATOM 1956 C CA . LYS B 1 90 ? 41.718 25.697 39.974 1.00 18.08 90 LYS B CA 1
ATOM 1957 C C . LYS B 1 90 ? 43.037 26.421 40.122 1.00 16.60 90 LYS B C 1
ATOM 1958 O O . LYS B 1 90 ? 43.985 26.152 39.397 1.00 16.87 90 LYS B O 1
ATOM 1964 N N . LEU B 1 91 ? 43.098 27.325 41.093 1.00 15.72 91 LEU B N 1
ATOM 1965 C CA . LEU B 1 91 ? 44.316 28.066 41.348 1.00 17.13 91 LEU B CA 1
ATOM 1966 C C . LEU B 1 91 ? 44.270 28.520 42.811 1.00 12.61 91 LEU B C 1
ATOM 1967 O O . LEU B 1 91 ? 43.182 28.632 43.410 1.00 15.10 91 LEU B O 1
ATOM 1972 N N . GLN B 1 92 ? 45.450 28.752 43.387 1.00 14.66 92 GLN B N 1
ATOM 1973 C CA . GLN B 1 92 ? 45.556 29.219 44.760 1.00 14.91 92 GLN B CA 1
ATOM 1974 C C . GLN B 1 92 ? 46.410 30.479 44.770 1.00 13.31 92 GLN B C 1
ATOM 1975 O O . GLN B 1 92 ? 47.364 30.598 44.004 1.00 14.13 92 GLN B O 1
ATOM 1981 N N . VAL B 1 93 ? 46.022 31.428 45.607 1.00 11.84 93 VAL B N 1
ATOM 1982 C CA . VAL B 1 93 ? 46.785 32.658 45.784 1.00 12.94 93 VAL B CA 1
ATOM 1983 C C . VAL B 1 93 ? 47.159 32.722 47.261 1.00 11.83 93 VAL B C 1
ATOM 1984 O O . VAL B 1 93 ? 46.321 32.455 48.127 1.00 13.13 93 VAL B O 1
ATOM 1988 N N . ILE B 1 94 ? 48.415 33.044 47.554 1.00 11.84 94 ILE B N 1
ATOM 1989 C CA . ILE B 1 94 ? 48.863 33.162 48.937 1.00 11.03 94 ILE B CA 1
ATOM 1990 C C . ILE B 1 94 ? 49.503 34.527 49.155 1.00 13.12 94 ILE B C 1
ATOM 1991 O O . ILE B 1 94 ? 50.363 34.938 48.369 1.00 12.56 94 ILE B O 1
ATOM 1996 N N . PHE B 1 95 ? 49.092 35.224 50.211 1.00 11.85 95 PHE B N 1
ATOM 1997 C CA . PHE B 1 95 ? 49.674 36.514 50.535 1.00 13.47 95 PHE B CA 1
ATOM 1998 C C . PHE B 1 95 ? 50.398 36.394 51.862 1.00 14.46 95 PHE B C 1
ATOM 1999 O O . PHE B 1 95 ? 49.847 35.842 52.822 1.00 13.46 95 PHE B O 1
ATOM 2007 N N . LYS B 1 96 ? 51.608 36.931 51.921 1.00 13.24 96 LYS B N 1
ATOM 2008 C CA . LYS B 1 96 ? 52.417 36.908 53.141 1.00 13.52 96 LYS B CA 1
ATOM 2009 C C . LYS B 1 96 ? 52.946 38.305 53.471 1.00 14.33 96 LYS B C 1
ATOM 2010 O O . LYS B 1 96 ? 53.415 39.014 52.582 1.00 15.14 96 LYS B O 1
ATOM 2016 N N . SER B 1 97 ? 52.848 38.682 54.742 1.00 17.11 97 SER B N 1
ATOM 2017 C CA . SER B 1 97 ? 53.335 39.957 55.251 1.00 19.36 97 SER B CA 1
ATOM 2018 C C . SER B 1 97 ? 54.260 39.556 56.382 1.00 19.21 97 SER B C 1
ATOM 2019 O O . SER B 1 97 ? 53.831 38.897 57.330 1.00 23.49 97 SER B O 1
ATOM 2022 N N . ASP B 1 98 ? 55.524 39.954 56.286 1.00 18.57 98 ASP B N 1
ATOM 2023 C CA . ASP B 1 98 ? 56.524 39.591 57.289 1.00 21.57 98 ASP B CA 1
ATOM 2024 C C . ASP B 1 98 ? 56.934 40.802 58.110 1.00 23.85 98 ASP B C 1
ATOM 2025 O O . ASP B 1 98 ? 57.247 41.868 57.576 1.00 28.00 98 ASP B O 1
ATOM 2030 N N . PHE B 1 99 ? 56.934 40.630 59.422 1.00 24.32 99 PHE B N 1
ATOM 2031 C CA . PHE B 1 99 ? 57.322 41.689 60.341 1.00 24.00 99 PHE B CA 1
ATOM 2032 C C . PHE B 1 99 ? 56.390 42.876 60.212 1.00 25.00 99 PHE B C 1
ATOM 2033 O O . PHE B 1 99 ? 55.319 42.779 59.618 1.00 27.67 99 PHE B O 1
ATOM 2041 N N . SER B 1 100 ? 56.800 43.999 60.771 1.00 23.69 100 SER B N 1
ATOM 2042 C CA . SER B 1 100 ? 55.981 45.206 60.744 1.00 23.57 100 SER B CA 1
ATOM 2043 C C . SER B 1 100 ? 55.916 45.909 59.399 1.00 23.82 100 SER B C 1
ATOM 2044 O O . SER B 1 100 ? 56.924 46.089 58.726 1.00 26.80 100 SER B O 1
ATOM 2047 N N . ASN B 1 101 ? 54.712 46.325 59.022 1.00 21.11 101 ASN B N 1
ATOM 2048 C CA . ASN B 1 101 ? 54.498 47.028 57.761 1.00 20.89 101 ASN B CA 1
ATOM 2049 C C . ASN B 1 101 ? 54.582 48.526 58.045 1.00 21.30 101 ASN B C 1
ATOM 2050 O O . ASN B 1 101 ? 53.605 49.253 57.904 1.00 19.92 101 ASN B O 1
ATOM 2055 N N . GLU B 1 102 ? 55.771 48.975 58.425 1.00 23.23 102 GLU B N 1
ATOM 2056 C CA . GLU B 1 102 ? 55.993 50.367 58.780 1.00 21.84 102 GLU B CA 1
ATOM 2057 C C . GLU B 1 102 ? 55.831 51.370 57.645 1.00 21.14 102 GLU B C 1
ATOM 2058 O O . GLU B 1 102 ? 55.486 52.524 57.904 1.00 22.46 102 GLU B O 1
ATOM 2064 N N . GLU B 1 103 ? 56.063 50.953 56.398 1.00 19.17 103 GLU B N 1
ATOM 2065 C CA . GLU B 1 103 ? 55.919 51.860 55.264 1.00 18.66 103 GLU B CA 1
ATOM 2066 C C . GLU B 1 103 ? 54.473 51.932 54.773 1.00 17.68 103 GLU B C 1
ATOM 2067 O O . GLU B 1 103 ? 54.145 52.694 53.870 1.00 21.42 103 GLU B O 1
ATOM 2073 N N . ARG B 1 104 ? 53.616 51.121 55.382 1.00 18.53 104 ARG B N 1
ATOM 2074 C CA . ARG B 1 104 ? 52.188 51.127 55.071 1.00 19.03 104 ARG B CA 1
ATOM 2075 C C . ARG B 1 104 ? 51.814 50.702 53.655 1.00 16.99 104 ARG B C 1
ATOM 2076 O O . ARG B 1 104 ? 50.952 51.306 53.026 1.00 19.93 104 ARG B O 1
ATOM 2084 N N . PHE B 1 105 ? 52.462 49.659 53.145 1.00 16.15 105 PHE B N 1
ATOM 2085 C CA . PHE B 1 105 ? 52.151 49.160 51.806 1.00 15.40 105 PHE B CA 1
ATOM 2086 C C . PHE B 1 105 ? 50.699 48.667 51.837 1.00 12.43 105 PHE B C 1
ATOM 2087 O O . PHE B 1 105 ? 50.254 48.100 52.844 1.00 12.89 105 PHE B O 1
ATOM 2095 N N . THR B 1 106 ? 49.990 48.866 50.728 1.00 13.30 106 THR B N 1
ATOM 2096 C CA . THR B 1 106 ? 48.568 48.542 50.669 1.00 13.64 106 THR B CA 1
ATOM 2097 C C . THR B 1 106 ? 48.123 47.224 50.040 1.00 14.03 106 THR B C 1
ATOM 2098 O O . THR B 1 106 ? 46.924 46.983 49.846 1.00 15.30 106 THR B O 1
ATOM 2102 N N . GLY B 1 107 ? 49.079 46.385 49.666 1.00 12.12 107 GLY B N 1
ATOM 2103 C CA . GLY B 1 107 ? 48.690 45.067 49.192 1.00 11.62 107 GLY B CA 1
ATOM 2104 C C . GLY B 1 107 ? 48.419 44.895 47.733 1.00 11.50 107 GLY B C 1
ATOM 2105 O O . GLY B 1 107 ? 49.209 45.313 46.888 1.00 14.97 107 GLY B O 1
ATOM 2106 N N . PHE B 1 108 ? 47.295 44.265 47.423 1.00 11.57 108 PHE B N 1
ATOM 2107 C CA . PHE B 1 108 ? 46.957 44.021 46.037 1.00 10.41 108 PHE B CA 1
ATOM 2108 C C . PHE B 1 108 ? 45.456 43.814 45.863 1.00 10.88 108 PHE B C 1
ATOM 2109 O O . PHE B 1 108 ? 44.726 43.578 46.835 1.00 12.13 108 PHE B O 1
ATOM 2117 N N . ALA B 1 109 ? 45.026 43.892 44.608 1.00 10.43 109 ALA B N 1
ATOM 2118 C CA . ALA B 1 109 ? 43.665 43.603 44.200 1.00 10.86 109 ALA B CA 1
ATOM 2119 C C . ALA B 1 109 ? 43.801 42.812 42.915 1.00 11.91 109 ALA B C 1
ATOM 2120 O O . ALA B 1 109 ? 44.582 43.164 42.024 1.00 11.59 109 ALA B O 1
ATOM 2122 N N . ALA B 1 110 ? 43.072 41.712 42.829 1.00 10.90 110 ALA B N 1
ATOM 2123 C CA . ALA B 1 110 ? 43.089 40.891 41.638 1.00 12.48 110 ALA B CA 1
ATOM 2124 C C . ALA B 1 110 ? 41.690 40.426 41.335 1.00 10.29 110 ALA B C 1
ATOM 2125 O O . ALA B 1 110 ? 40.833 40.357 42.230 1.00 12.49 110 ALA B O 1
ATOM 2127 N N . TYR B 1 111 ? 41.467 40.096 40.072 1.00 12.06 111 TYR B N 1
ATOM 2128 C CA . TYR B 1 111 ? 40.195 39.578 39.592 1.00 10.40 111 TYR B CA 1
ATOM 2129 C C . TYR B 1 111 ? 40.485 38.385 38.725 1.00 12.50 111 TYR B C 1
ATOM 2130 O O . TYR B 1 111 ? 41.574 38.252 38.159 1.00 11.34 111 TYR B O 1
ATOM 2139 N N . TYR B 1 112 ? 39.530 37.483 38.632 1.00 11.74 112 TYR B N 1
ATOM 2140 C CA . TYR B 1 112 ? 39.722 36.352 37.754 1.00 11.14 112 TYR B CA 1
ATOM 2141 C C . TYR B 1 112 ? 38.441 36.088 37.020 1.00 11.52 112 TYR B C 1
ATOM 2142 O O . TYR B 1 112 ? 37.358 36.413 37.505 1.00 13.40 112 TYR B O 1
ATOM 2151 N N . VAL B 1 113 ? 38.574 35.550 35.822 1.00 10.89 113 VAL B N 1
ATOM 2152 C CA . VAL B 1 113 ? 37.432 35.164 35.040 1.00 11.63 113 VAL B CA 1
ATOM 2153 C C . VAL B 1 113 ? 37.701 33.837 34.366 1.00 12.41 113 VAL B C 1
ATOM 2154 O O . VAL B 1 113 ? 38.839 33.536 33.958 1.00 13.04 113 VAL B O 1
ATOM 2158 N N . ALA B 1 114 ? 36.651 33.036 34.279 1.00 11.64 114 ALA B N 1
ATOM 2159 C CA . ALA B 1 114 ? 36.746 31.757 33.599 1.00 12.53 114 ALA B CA 1
ATOM 2160 C C . ALA B 1 114 ? 36.897 32.022 32.105 1.00 12.57 114 ALA B C 1
ATOM 2161 O O . ALA B 1 114 ? 36.283 32.947 31.569 1.00 12.99 114 ALA B O 1
ATOM 2163 N N . THR B 1 115 ? 37.707 31.198 31.444 1.00 12.26 115 THR B N 1
ATOM 2164 C CA . THR B 1 115 ? 37.921 31.295 29.997 1.00 12.04 115 THR B CA 1
ATOM 2165 C C . THR B 1 115 ? 37.624 29.926 29.378 1.00 14.87 115 THR B C 1
ATOM 2166 O O . THR B 1 115 ? 38.028 28.888 29.900 1.00 15.23 115 THR B O 1
ATOM 2170 N N . ASP B 1 116 ? 36.896 29.903 28.271 1.00 12.43 116 ASP B N 1
ATOM 2171 C CA . ASP B 1 116 ? 36.592 28.620 27.645 1.00 15.00 116 ASP B CA 1
ATOM 2172 C C . ASP B 1 116 ? 37.835 27.919 27.113 1.00 14.07 116 ASP B C 1
ATOM 2173 O O . ASP B 1 116 ? 38.730 28.554 26.553 1.00 15.89 116 ASP B O 1
ATOM 2178 N N . ILE B 1 117 ? 37.887 26.608 27.311 1.00 14.22 117 ILE B N 1
ATOM 2179 C CA . ILE B 1 117 ? 38.970 25.810 26.768 1.00 16.85 117 ILE B CA 1
ATOM 2180 C C . ILE B 1 117 ? 38.484 25.424 25.365 1.00 14.09 117 ILE B C 1
ATOM 2181 O O . ILE B 1 117 ? 37.311 25.084 25.201 1.00 16.15 117 ILE B O 1
ATOM 2186 N N . ASN B 1 118 ? 39.339 25.527 24.349 1.00 15.43 118 ASN B N 1
ATOM 2187 C CA . ASN B 1 118 ? 38.912 25.078 23.022 1.00 14.80 118 ASN B CA 1
ATOM 2188 C C . ASN B 1 118 ? 39.448 23.657 22.859 1.00 20.40 118 ASN B C 1
ATOM 2189 O O . ASN B 1 118 ? 40.609 23.451 22.488 1.00 18.50 118 ASN B O 1
ATOM 2194 N N . GLU B 1 119 ? 38.597 22.681 23.151 1.00 17.84 119 GLU B N 1
ATOM 2195 C CA . GLU B 1 119 ? 39.008 21.286 23.077 1.00 19.81 119 GLU B CA 1
ATOM 2196 C C . GLU B 1 119 ? 39.402 20.838 21.688 1.00 23.46 119 GLU B C 1
ATOM 2197 O O . GLU B 1 119 ? 40.129 19.850 21.534 1.00 21.72 119 GLU B O 1
ATOM 2203 N N . CYS B 1 120 ? 38.946 21.567 20.680 1.00 20.60 120 CYS B N 1
ATOM 2204 C CA . CYS B 1 120 ? 39.262 21.202 19.312 1.00 22.45 120 CYS B CA 1
ATOM 2205 C C . CYS B 1 120 ? 40.644 21.639 18.851 1.00 24.22 120 CYS B C 1
ATOM 2206 O O . CYS B 1 120 ? 41.288 20.939 18.062 1.00 29.45 120 CYS B O 1
ATOM 2209 N N . THR B 1 121 ? 41.111 22.781 19.340 1.00 25.78 121 THR B N 1
ATOM 2210 C CA . THR B 1 121 ? 42.391 23.295 18.892 1.00 30.10 121 THR B CA 1
ATOM 2211 C C . THR B 1 121 ? 43.496 23.445 19.921 1.00 32.37 121 THR B C 1
ATOM 2212 O O . THR B 1 121 ? 44.670 23.502 19.555 1.00 34.19 121 THR B O 1
ATOM 2216 N N . ASP B 1 122 ? 43.143 23.515 21.199 1.00 28.97 122 ASP B N 1
ATOM 2217 C CA . ASP B 1 122 ? 44.148 23.705 22.234 1.00 33.02 122 ASP B CA 1
ATOM 2218 C C . ASP B 1 122 ? 45.167 22.583 22.393 1.00 33.74 122 ASP B C 1
ATOM 2219 O O . ASP B 1 122 ? 46.245 22.811 22.942 1.00 34.57 122 ASP B O 1
ATOM 2224 N N . PHE B 1 123 ? 44.854 21.384 21.909 1.00 33.21 123 PHE B N 1
ATOM 2225 C CA . PHE B 1 123 ? 45.769 20.252 22.093 1.00 31.16 123 PHE B CA 1
ATOM 2226 C C . PHE B 1 123 ? 46.348 19.613 20.826 1.00 29.76 123 PHE B C 1
ATOM 2227 O O . PHE B 1 123 ? 45.924 19.911 19.716 1.00 32.18 123 PHE B O 1
ATOM 2235 N N . VAL B 1 124 ? 47.314 18.716 21.011 0.50 27.76 124 VAL B N 1
ATOM 2236 C CA . VAL B 1 124 ? 47.985 18.032 19.904 0.50 26.57 124 VAL B CA 1
ATOM 2237 C C . VAL B 1 124 ? 47.029 17.325 18.959 0.50 26.53 124 VAL B C 1
ATOM 2238 O O . VAL B 1 124 ? 47.112 17.507 17.743 0.50 26.67 124 VAL B O 1
ATOM 2242 N N . ASP B 1 125 ? 46.140 16.506 19.512 1.00 29.30 125 ASP B N 1
ATOM 2243 C CA . ASP B 1 125 ? 45.175 15.779 18.703 1.00 27.27 125 ASP B CA 1
ATOM 2244 C C . ASP B 1 125 ? 43.771 16.347 18.871 1.00 29.68 125 ASP B C 1
ATOM 2245 O O . ASP B 1 125 ? 43.413 16.887 19.921 1.00 33.89 125 ASP B O 1
ATOM 2250 N N . VAL B 1 126 ? 42.984 16.211 17.814 1.00 29.30 126 VAL B N 1
ATOM 2251 C CA . VAL B 1 126 ? 41.597 16.641 17.804 1.00 26.83 126 VAL B CA 1
ATOM 2252 C C . VAL B 1 126 ? 40.871 15.463 18.453 1.00 27.43 126 VAL B C 1
ATOM 2253 O O . VAL B 1 126 ? 41.103 14.312 18.083 1.00 29.41 126 VAL B O 1
ATOM 2257 N N . PRO B 1 127 ? 39.996 15.730 19.435 1.00 21.22 127 PRO B N 1
ATOM 2258 C CA . PRO B 1 127 ? 39.239 14.690 20.143 1.00 22.20 127 PRO B CA 1
ATOM 2259 C C . PRO B 1 127 ? 38.069 14.089 19.372 1.00 21.71 127 PRO B C 1
ATOM 2260 O O . PRO B 1 127 ? 37.139 13.538 19.968 1.00 23.50 127 PRO B O 1
ATOM 2264 N N . CYS B 1 128 ? 38.098 14.215 18.050 1.00 22.44 128 CYS B N 1
ATOM 2265 C CA . CYS B 1 128 ? 37.028 13.674 17.214 1.00 23.22 128 CYS B CA 1
ATOM 2266 C C . CYS B 1 128 ? 37.637 13.004 15.985 1.00 22.23 128 CYS B C 1
ATOM 2267 O O . CYS B 1 128 ? 38.702 13.409 15.523 1.00 25.25 128 CYS B O 1
ATOM 2270 N N . SER B 1 129 ? 36.974 11.975 15.458 1.00 23.30 129 SER B N 1
ATOM 2271 C CA . SER B 1 129 ? 37.496 11.314 14.267 1.00 24.01 129 SER B CA 1
ATOM 2272 C C . SER B 1 129 ? 37.316 12.247 13.080 1.00 24.86 129 SER B C 1
ATOM 2273 O O . SER B 1 129 ? 38.174 12.345 12.199 1.00 24.37 129 SER B O 1
ATOM 2276 N N . HIS B 1 130 ? 36.196 12.961 13.078 1.00 21.77 130 HIS B N 1
ATOM 2277 C CA . HIS B 1 130 ? 35.902 13.865 11.985 1.00 21.63 130 HIS B CA 1
ATOM 2278 C C . HIS B 1 130 ? 35.754 15.322 12.432 1.00 19.07 130 HIS B C 1
ATOM 2279 O O . HIS B 1 130 ? 36.748 15.952 12.756 1.00 20.21 130 HIS B O 1
ATOM 2286 N N . PHE B 1 131 ? 34.540 15.855 12.474 1.00 18.76 131 PHE B N 1
ATOM 2287 C CA . PHE B 1 131 ? 34.384 17.262 12.823 1.00 18.92 131 PHE B CA 1
ATOM 2288 C C . PHE B 1 131 ? 34.263 17.573 14.312 1.00 18.71 131 PHE B C 1
ATOM 2289 O O . PHE B 1 131 ? 33.462 16.958 15.023 1.00 19.32 131 PHE B O 1
ATOM 2297 N N . CYS B 1 132 ? 35.073 18.523 14.774 1.00 17.81 132 CYS B N 1
ATOM 2298 C CA . CYS B 1 132 ? 35.037 18.933 16.180 1.00 17.74 132 CYS B CA 1
ATOM 2299 C C . CYS B 1 132 ? 34.350 20.294 16.246 1.00 16.69 132 CYS B C 1
ATOM 2300 O O . CYS B 1 132 ? 34.625 21.183 15.432 1.00 19.91 132 CYS B O 1
ATOM 2303 N N . ASN B 1 133 ? 33.444 20.430 17.205 1.00 13.90 133 ASN B N 1
ATOM 2304 C CA . ASN B 1 133 ? 32.680 21.657 17.377 1.00 12.96 133 ASN B CA 1
ATOM 2305 C C . ASN B 1 133 ? 32.855 22.199 18.784 1.00 13.99 133 ASN B C 1
ATOM 2306 O O . ASN B 1 133 ? 32.223 21.719 19.731 1.00 14.79 133 ASN B O 1
ATOM 2311 N N . ASN B 1 134 ? 33.694 23.212 18.925 1.00 13.99 134 ASN B N 1
ATOM 2312 C CA . ASN B 1 134 ? 33.897 23.798 20.235 1.00 13.04 134 ASN B CA 1
ATOM 2313 C C . ASN B 1 134 ? 32.730 24.698 20.631 1.00 14.72 134 ASN B C 1
ATOM 2314 O O . ASN B 1 134 ? 32.125 25.377 19.783 1.00 15.25 134 ASN B O 1
ATOM 2319 N N . PHE B 1 135 ? 32.393 24.681 21.915 1.00 13.64 135 PHE B N 1
ATOM 2320 C CA . PHE B 1 135 ? 31.392 25.601 22.429 1.00 15.18 135 PHE B CA 1
ATOM 2321 C C . PHE B 1 135 ? 31.844 26.007 23.823 1.00 13.37 135 PHE B C 1
ATOM 2322 O O . PHE B 1 135 ? 32.866 25.510 24.330 1.00 13.39 135 PHE B O 1
ATOM 2330 N N . ILE B 1 136 ? 31.113 26.939 24.422 1.00 14.40 136 ILE B N 1
ATOM 2331 C CA . ILE B 1 136 ? 31.472 27.434 25.732 1.00 14.56 136 ILE B CA 1
ATOM 2332 C C . ILE B 1 136 ? 31.164 26.419 26.803 1.00 14.07 136 ILE B C 1
ATOM 2333 O O . ILE B 1 136 ? 30.008 26.103 27.048 1.00 15.79 136 ILE B O 1
ATOM 2338 N N . GLY B 1 137 ? 32.219 25.899 27.422 1.00 15.54 137 GLY B N 1
ATOM 2339 C CA . GLY B 1 137 ? 32.043 24.928 28.486 1.00 14.97 137 GLY B CA 1
ATOM 2340 C C . GLY B 1 137 ? 32.256 23.490 28.065 1.00 18.85 137 GLY B C 1
ATOM 2341 O O . GLY B 1 137 ? 32.382 22.599 28.913 1.00 20.87 137 GLY B O 1
ATOM 2342 N N . GLY B 1 138 ? 32.263 23.241 26.761 1.00 15.60 138 GLY B N 1
ATOM 2343 C CA . GLY B 1 138 ? 32.494 21.890 26.294 1.00 13.58 138 GLY B CA 1
ATOM 2344 C C . GLY B 1 138 ? 32.773 21.860 24.801 1.00 14.38 138 GLY B C 1
ATOM 2345 O O . GLY B 1 138 ? 33.309 22.814 24.240 1.00 14.03 138 GLY B O 1
ATOM 2346 N N . TYR B 1 139 ? 32.442 20.742 24.172 1.00 14.13 139 TYR B N 1
ATOM 2347 C CA . TYR B 1 139 ? 32.613 20.591 22.735 1.00 14.69 139 TYR B CA 1
ATOM 2348 C C . TYR B 1 139 ? 31.828 19.352 22.328 1.00 16.32 139 TYR B C 1
ATOM 2349 O O . TYR B 1 139 ? 31.473 18.517 23.171 1.00 17.05 139 TYR B O 1
ATOM 2358 N N . PHE B 1 140 ? 31.546 19.215 21.038 1.00 13.94 140 PHE B N 1
ATOM 2359 C CA . PHE B 1 140 ? 30.866 18.017 20.565 1.00 15.90 140 PHE B CA 1
ATOM 2360 C C . PHE B 1 140 ? 31.381 17.649 19.176 1.00 17.24 140 PHE B C 1
ATOM 2361 O O . PHE B 1 140 ? 31.781 18.499 18.386 1.00 15.73 140 PHE B O 1
ATOM 2369 N N . CYS B 1 141 ? 31.395 16.356 18.900 1.00 17.31 141 CYS B N 1
ATOM 2370 C CA . CYS B 1 141 ? 31.855 15.851 17.618 1.00 18.98 141 CYS B CA 1
ATOM 2371 C C . CYS B 1 141 ? 30.672 15.654 16.671 1.00 15.59 141 CYS B C 1
ATOM 2372 O O . CYS B 1 141 ? 29.548 15.400 17.100 1.00 19.05 141 CYS B O 1
ATOM 2375 N N . SER B 1 142 ? 30.926 15.783 15.373 1.00 15.64 142 SER B N 1
ATOM 2376 C CA . SER B 1 142 ? 29.874 15.554 14.388 1.00 17.76 142 SER B CA 1
ATOM 2377 C C . SER B 1 142 ? 30.477 14.816 13.193 1.00 17.45 142 SER B C 1
ATOM 2378 O O . SER B 1 142 ? 31.698 14.627 13.118 1.00 18.61 142 SER B O 1
ATOM 2381 N N . CYS B 1 143 ? 29.616 14.404 12.273 1.00 20.00 143 CYS B N 1
ATOM 2382 C CA . CYS B 1 143 ? 30.042 13.584 11.146 1.00 20.23 143 CYS B CA 1
ATOM 2383 C C . CYS B 1 143 ? 29.626 14.026 9.754 1.00 20.12 143 CYS B C 1
ATOM 2384 O O . CYS B 1 143 ? 28.745 14.859 9.593 1.00 18.76 143 CYS B O 1
ATOM 2387 N N . PRO B 1 144 ? 30.259 13.447 8.720 1.00 21.58 144 PRO B N 1
ATOM 2388 C CA . PRO B 1 144 ? 29.937 13.779 7.330 1.00 18.42 144 PRO B CA 1
ATOM 2389 C C . PRO B 1 144 ? 28.522 13.246 7.068 1.00 19.90 144 PRO B C 1
ATOM 2390 O O . PRO B 1 144 ? 28.024 12.396 7.810 1.00 19.72 144 PRO B O 1
ATOM 2394 N N . PRO B 1 145 ? 27.845 13.753 6.030 1.00 21.11 145 PRO B N 1
ATOM 2395 C CA . PRO B 1 145 ? 26.502 13.238 5.778 1.00 20.06 145 PRO B CA 1
ATOM 2396 C C . PRO B 1 145 ? 26.532 11.731 5.495 1.00 18.95 145 PRO B C 1
ATOM 2397 O O . PRO B 1 145 ? 27.474 11.228 4.875 1.00 23.75 145 PRO B O 1
ATOM 2401 N N . GLU B 1 146 ? 25.511 11.039 5.991 1.00 20.11 146 GLU B N 1
ATOM 2402 C CA . GLU B 1 146 ? 25.353 9.603 5.839 1.00 22.09 146 GLU B CA 1
ATOM 2403 C C . GLU B 1 146 ? 26.177 8.800 6.833 1.00 24.58 146 GLU B C 1
ATOM 2404 O O . GLU B 1 146 ? 26.194 7.563 6.790 1.00 25.71 146 GLU B O 1
ATOM 2410 N N . TYR B 1 147 ? 26.874 9.512 7.713 1.00 18.97 147 TYR B N 1
ATOM 2411 C CA . TYR B 1 147 ? 27.640 8.880 8.775 1.00 21.27 147 TYR B CA 1
ATOM 2412 C C . TYR B 1 147 ? 26.863 9.143 10.061 1.00 24.28 147 TYR B C 1
ATOM 2413 O O . TYR B 1 147 ? 26.029 10.052 10.125 1.00 25.32 147 TYR B O 1
ATOM 2422 N N . PHE B 1 148 ? 27.116 8.330 11.077 1.00 24.20 148 PHE B N 1
ATOM 2423 C CA . PHE B 1 148 ? 26.475 8.532 12.369 1.00 22.08 148 PHE B CA 1
ATOM 2424 C C . PHE B 1 148 ? 27.608 8.526 13.388 1.00 23.97 148 PHE B C 1
ATOM 2425 O O . PHE B 1 148 ? 28.694 8.002 13.121 1.00 21.68 148 PHE B O 1
ATOM 2433 N N . LEU B 1 149 ? 27.370 9.145 14.538 1.00 23.71 149 LEU B N 1
ATOM 2434 C CA . LEU B 1 149 ? 28.380 9.203 15.589 1.00 22.23 149 LEU B CA 1
ATOM 2435 C C . LEU B 1 149 ? 28.199 7.986 16.494 1.00 26.15 149 LEU B C 1
ATOM 2436 O O . LEU B 1 149 ? 27.084 7.695 16.909 1.00 27.16 149 LEU B O 1
ATOM 2441 N N . HIS B 1 150 ? 29.290 7.285 16.786 1.00 26.48 150 HIS B N 1
ATOM 2442 C CA . HIS B 1 150 ? 29.237 6.109 17.655 1.00 28.20 150 HIS B CA 1
ATOM 2443 C C . HIS B 1 150 ? 28.931 6.502 19.092 1.00 30.31 150 HIS B C 1
ATOM 2444 O O . HIS B 1 150 ? 29.004 7.682 19.456 1.00 28.91 150 HIS B O 1
ATOM 2451 N N . ASP B 1 151 ? 28.593 5.515 19.916 1.00 28.85 151 ASP B N 1
ATOM 2452 C CA . ASP B 1 151 ? 28.275 5.779 21.314 1.00 27.56 151 ASP B CA 1
ATOM 2453 C C . ASP B 1 151 ? 29.436 6.387 22.086 1.00 29.54 151 ASP B C 1
ATOM 2454 O O . ASP B 1 151 ? 29.222 6.965 23.153 1.00 33.26 151 ASP B O 1
ATOM 2459 N N . ASP B 1 152 ? 30.660 6.257 21.576 1.00 28.76 152 ASP B N 1
ATOM 2460 C CA . ASP B 1 152 ? 31.795 6.847 22.280 1.00 30.53 152 ASP B CA 1
ATOM 2461 C C . ASP B 1 152 ? 31.797 8.368 22.078 1.00 29.45 152 ASP B C 1
ATOM 2462 O O . ASP B 1 152 ? 32.656 9.066 22.609 1.00 30.53 152 ASP B O 1
ATOM 2467 N N . MET B 1 153 ? 30.813 8.859 21.321 1.00 29.96 153 MET B N 1
ATOM 2468 C CA . MET B 1 153 ? 30.623 10.286 21.026 1.00 29.90 153 MET B CA 1
ATOM 2469 C C . MET B 1 153 ? 31.854 10.942 20.397 1.00 29.16 153 MET B C 1
ATOM 2470 O O . MET B 1 153 ? 31.996 12.167 20.421 1.00 27.25 153 MET B O 1
ATOM 2475 N N . LYS B 1 154 ? 32.733 10.120 19.824 1.00 29.71 154 LYS B N 1
ATOM 2476 C CA . LYS B 1 154 ? 33.968 10.602 19.217 0.00 30.11 154 LYS B CA 1
ATOM 2477 C C . LYS B 1 154 ? 34.202 10.147 17.781 1.00 29.89 154 LYS B C 1
ATOM 2478 O O . LYS B 1 154 ? 34.643 10.927 16.941 1.00 26.94 154 LYS B O 1
ATOM 2484 N N . ASN B 1 155 ? 33.918 8.876 17.514 1.00 26.34 155 ASN B N 1
ATOM 2485 C CA . ASN B 1 155 ? 34.127 8.287 16.195 1.00 24.28 155 ASN B CA 1
ATOM 2486 C C . ASN B 1 155 ? 32.871 8.169 15.348 1.00 23.78 155 ASN B C 1
ATOM 2487 O O . ASN B 1 155 ? 31.789 7.879 15.858 1.00 22.87 155 ASN B O 1
ATOM 2492 N N . CYS B 1 156 ? 33.027 8.388 14.045 1.00 23.05 156 CYS B N 1
ATOM 2493 C CA . CYS B 1 156 ? 31.916 8.293 13.104 1.00 24.09 156 CYS B CA 1
ATOM 2494 C C . CYS B 1 156 ? 32.000 7.004 12.316 1.00 24.49 156 CYS B C 1
ATOM 2495 O O . CYS B 1 156 ? 33.092 6.515 12.035 1.00 26.51 156 CYS B O 1
ATOM 2498 N N . GLY B 1 157 ? 30.845 6.470 11.942 1.00 23.52 157 GLY B N 1
ATOM 2499 C CA . GLY B 1 157 ? 30.819 5.253 11.144 1.00 25.13 157 GLY B CA 1
ATOM 2500 C C . GLY B 1 157 ? 29.640 5.274 10.192 1.00 26.91 157 GLY B C 1
ATOM 2501 O O . GLY B 1 157 ? 28.845 6.208 10.218 1.00 25.58 157 GLY B O 1
ATOM 2502 N N . VAL B 1 158 ? 29.540 4.261 9.332 1.00 26.65 158 VAL B N 1
ATOM 2503 C CA . VAL B 1 158 ? 28.424 4.143 8.392 1.00 27.32 158 VAL B CA 1
ATOM 2504 C C . VAL B 1 158 ? 27.830 2.746 8.541 1.00 29.54 158 VAL B C 1
ATOM 2505 O O . VAL B 1 158 ? 28.482 1.834 9.056 1.00 30.45 158 VAL B O 1
ATOM 2509 N N . ASN B 1 159 ? 26.593 2.577 8.092 1.00 30.84 159 ASN B N 1
ATOM 2510 C CA . ASN B 1 159 ? 25.941 1.280 8.162 1.00 32.17 159 ASN B CA 1
ATOM 2511 C C . ASN B 1 159 ? 26.194 0.483 6.876 1.00 35.24 159 ASN B C 1
ATOM 2512 O O . ASN B 1 159 ? 26.829 1.046 5.957 1.00 37.65 159 ASN B O 1
#

Radius of gyration: 25.72 Å; Cα contacts (8 Å, |Δi|>4): 811; chains: 2; bounding box: 57×58×71 Å

Solvent-accessible surface area: 16700 Å² total; per-residue (Å²): 184,62,50,48,93,14,93,5,59,3,25,88,43,29,90,13,1,52,48,132,49,121,94,57,42,123,3,60,0,39,145,22,26,0,0,40,0,16,0,21,29,5,35,0,51,135,18,162,120,14,68,111,4,3,0,33,0,48,70,114,63,14,75,18,17,3,95,128,101,41,153,74,91,62,54,7,55,12,47,92,34,106,3,88,100,28,124,6,59,0,22,0,85,6,43,141,75,10,142,126,143,34,31,0,0,2,0,9,22,10,1,34,42,42,49,42,38,90,123,150,139,111,33,5,54,83,63,39,10,42,29,21,27,12,58,28,7,10,21,30,49,124,98,81,73,72,150,77,119,68,68,18,11,93,190,101,45,86,12,99,6,59,3,36,87,39,38,128,14,1,41,43,131,54,117,100,57,45,128,5,100,2,57,134,15,23,2,0,41,0,15,0,30,35,5,23,0,57,137,17,161,126,16,57,115,3,0,0,24,0,24,21,61,152,80,84,63,13,78,15,2,7,122,85,104,59,110,131,173,32,39,46,24,49,96,34,108,3,96,110,23,109,7,50,0,24,0,49,3,31,140,63,9,147,131,139,23,29,0,0,0,0,13,20,11,2,37,44,34,43,24,15,98,82,119,152,104,47,34,7,44,50,28,11,5,39,29,21,26,12,84,43,10,9,19,26,47,121,94,84,50,74,145,83,132,104,54,18,13,88,192

InterPro domains:
  IPR000152 EGF-type aspartate/asparagine hydroxylation site [PS00010] (147-158)
  IPR000436 Sushi/SCR/CCP domain [PF00084] (294-354)
  IPR000436 Sushi/SCR/CCP domain [PF00084] (359-413)
  IPR000436 Sushi/SCR/CCP domain [PS50923] (292-356)
  IPR000436 Sushi/SCR/CCP domain [PS50923] (357-423)
  IPR000436 Sushi/SCR/CCP domain [SM00032] (294-354)
  IPR000436 Sushi/SCR/CCP domain [SM00032] (359-421)
  IPR000436 Sushi/SCR/CCP domain [cd00033] (294-355)
  IPR000436 Sushi/SCR/CCP domain [cd00033] (359-422)
  IPR000859 CUB domain [PF00431] (19-127)
  IPR000859 CUB domain [PF00431] (175-287)
  IPR000859 CUB domain [PS01180] (3-130)
  IPR000859 CUB domain [PS01180] (175-290)
  IPR000859 CUB domain [SM00042] (9-130)
  IPR000859 CUB domain [SM00042] (175-290)
  IPR000859 CUB domain [cd00041] (18-129)
  IPR000859 CUB domain [cd00041] (175-287)
  IPR001254 Serine proteases, trypsin domain [PF00089] (438-675)
  IPR001254 Serine proteases, trypsin domain [PS50240] (438-680)
  IPR001254 Serine proteases, trypsin domain [SM00020] (437-675)

CATH classification: 2.60.120.290 (+1 more: 2.10.25.10)

B-factor: mean 21.39, std 7.3, range [5.96, 55.44]

Sequence (311 aa):
EPTMYGEILSPNYPQAYPSEVEKSWDIEVPEGYGIHLYFTTHLDIELSENCAYDSVQIISEEGRLCGQRSSNNPHSPIVEEFQVPYNKLQVIFKSDFSNEERFTGFAAYYVATDINECTDVDVPCSHFCNNFIGGYFCSCPPEYFLHDDMKNCGVNTMYGEILSPNYPQAYPSEVEKSWDIEVPEGYGIHLYFTHLDIELSENCAY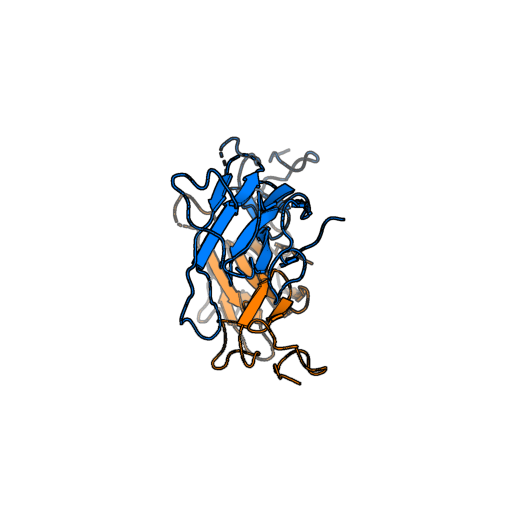DSVQIISGDTEEGRLCGQRSSNPHSPIVEEFQVPYNKLQVIFKSDFSNEERFTGFAAYYVATDINECTDFVDVPCSHFCNNFIGGYFCSCPPEYFLHDDMKNCGVN

GO terms:
  GO:0106139 symbiont cell surface (C, IDA)
  GO:0005602 complement component C1 complex (C, IDA)
  GO:0004252 serine-type endopeptidase activity (F, IDA)
  GO:0006958 complement activation, classical pathway (P, IDA)
  GO:0005576 extracellular region (C, EXP)
  GO:0009986 cell surface (C, EXP)
  GO:0004252 serine-type endopeptidase activity (F, EXP)
  GO:0005576 extracellular region (C, TAS)
  GO:0042802 identical protein binding (F, IPI)
  GO:0005515 protein binding (F, IPI)
  GO:0072562 blood microparticle (C, HDA)
  GO:0031638 zymogen activation (P, IDA)
  GO:0051604 protein maturation (P, IDA)

Secondary structure (DSSP, 8-state):
---SEEEEE-TTTTSPPPSSEEEEEEEE--TTEEEEEEEEEEE----GGG-SSEEEEE---EEE-SEE----SS---SEEEEESSSEEEEEEEE-S--TT---EEEEEEEEEE--TTT-----SSSEEEEETTEEEEE--TT-EE-TTSS-EE--/--EEEEE-TTTTSPPPSSEEEEEEEE--TTEEEEEEEEEEEE---GGG-SSEEEEESSSSEEEEE-EEE---TT---SEEEEESSSEEEEEEEE-S--TT---EEEEEEEEEE--TTTSSSS-SSSSEEEEETTEEEEE--TT-EE-TTSS-EE--